Protein AF-A0A3A8WH60-F1 (afdb_monomer)

Solvent-accessible surface area (backbone atoms only — not comparable to full-atom values): 17117 Å² total; per-residue (Å²): 130,84,81,80,62,69,89,31,51,74,50,75,45,81,48,84,78,40,69,97,47,91,91,57,43,32,42,37,38,35,36,32,45,39,48,32,45,50,97,87,68,47,80,71,46,76,65,34,51,55,68,54,33,54,50,51,53,49,61,56,51,69,76,49,60,86,36,53,44,79,47,81,48,57,68,17,32,31,73,69,51,68,76,68,78,84,76,73,102,62,89,75,51,73,66,58,51,50,52,47,51,50,48,53,52,50,52,60,67,69,70,70,79,86,66,87,60,75,48,56,52,85,58,71,78,49,47,62,74,32,43,34,35,44,33,38,40,38,57,84,41,54,64,69,55,33,18,53,56,24,40,31,43,46,71,23,32,56,45,65,62,44,71,91,52,53,72,67,55,47,55,49,38,30,51,51,26,51,55,53,47,52,52,40,32,74,75,64,28,54,78,92,36,26,64,57,29,51,57,19,53,50,54,46,40,50,42,35,70,72,35,43,66,48,100,80,15,42,53,45,63,82,52,56,78,58,41,75,44,76,57,27,78,61,49,38,87,38,83,36,63,69,60,48,32,46,76,76,35,50,69,58,34,55,51,41,52,60,40,43,72,39,90,82,17,58,64,57,23,52,51,50,52,50,55,48,49,56,50,48,39,72,75,35,77,58,52,64,60,57,59,54,47,51,34,53,50,54,56,54,61,69,74,111

pLDDT: mean 73.97, std 16.51, range [32.56, 95.88]

Radius of gyration: 25.04 Å; Cα contacts (8 Å, |Δi|>4): 357; chains: 1; bounding box: 60×43×76 Å

Mean predicted aligned error: 17.14 Å

Secondary structure (DSSP, 8-state):
-----GGGEEEEEEEEEE-SSTTS-EEEEEEEE--SB-TTS-B--PPBPHHHHHHHHHHHHTTS-TTEEEEEESSSBHHHHGGGSSS-SSPPPHHHHHHHHHHHHHHHHH-----SS-TTSPP--S-HHHHHHHHHHTTTS-HHHHHHHHHIIIIIIS-SB-TTS-HHHHHHHHHHHHHHHHHHHHHTS-HHHHHHHHHHHHHHHHHHHH-EE-TTSBEE-SS---EEES-GGG-EEE--HHHHHHHH-HHHHHHHHHHHTSTTTHHHHHHHHHHHHHHHHHH-TTHHHHHHHHHHHHHHHTT-

Structure (mmCIF, N/CA/C/O backbone):
data_AF-A0A3A8WH60-F1
#
_entry.id   AF-A0A3A8WH60-F1
#
loop_
_atom_site.group_PDB
_atom_site.id
_atom_site.type_symbol
_atom_site.label_atom_id
_atom_site.label_alt_id
_atom_site.label_comp_id
_atom_site.label_asym_id
_atom_site.label_entity_id
_atom_site.label_seq_id
_atom_site.pdbx_PDB_ins_code
_atom_site.Cartn_x
_atom_site.Cartn_y
_atom_site.Cartn_z
_atom_site.occupancy
_atom_site.B_iso_or_equiv
_atom_site.auth_seq_id
_atom_site.auth_comp_id
_atom_site.auth_asym_id
_atom_site.auth_atom_id
_atom_site.pdbx_PDB_model_num
ATOM 1 N N . MET A 1 1 ? -41.206 7.365 18.610 1.00 34.53 1 MET A N 1
ATOM 2 C CA . MET A 1 1 ? -41.038 8.218 19.805 1.00 34.53 1 MET A CA 1
ATOM 3 C C . MET A 1 1 ? -39.595 8.678 19.790 1.00 34.53 1 MET A C 1
ATOM 5 O O . MET A 1 1 ? -38.736 7.813 19.849 1.00 34.53 1 MET A O 1
ATOM 9 N N . SER A 1 2 ? -39.309 9.968 19.598 1.00 41.03 2 SER A N 1
ATOM 10 C CA . SER A 1 2 ? -37.930 10.460 19.702 1.00 41.03 2 SER A CA 1
ATOM 11 C C . SER A 1 2 ? -37.538 10.427 21.177 1.00 41.03 2 SER A C 1
ATOM 13 O O . SER A 1 2 ? -38.111 11.175 21.974 1.00 41.03 2 SER A O 1
ATOM 15 N N . LEU A 1 3 ? -36.627 9.534 21.560 1.00 55.84 3 LEU A N 1
ATOM 16 C CA . LEU A 1 3 ? -36.000 9.627 22.873 1.00 55.84 3 LEU A CA 1
ATOM 17 C C . LEU A 1 3 ? -35.301 10.989 22.965 1.00 55.84 3 LEU A C 1
ATOM 19 O O . LEU A 1 3 ? -34.596 11.402 22.047 1.00 55.84 3 LEU A O 1
ATOM 23 N N . ASN A 1 4 ? -35.575 11.728 24.036 1.00 66.44 4 ASN A N 1
ATOM 24 C CA . ASN A 1 4 ? -35.003 13.049 24.243 1.00 66.44 4 ASN A CA 1
ATOM 25 C C . ASN A 1 4 ? -33.646 12.893 24.942 1.00 66.44 4 ASN A C 1
ATOM 27 O O . ASN A 1 4 ? -33.591 12.559 26.124 1.00 66.44 4 ASN A O 1
ATOM 31 N N . TYR A 1 5 ? -32.563 13.128 24.203 1.00 74.69 5 TYR A N 1
ATOM 32 C CA . TYR A 1 5 ? -31.191 12.965 24.690 1.00 74.69 5 TYR A CA 1
ATOM 33 C C . TYR A 1 5 ? -30.604 14.244 25.312 1.00 74.69 5 TYR A C 1
ATOM 35 O O . TYR A 1 5 ? -29.419 14.276 25.634 1.00 74.69 5 TYR A O 1
ATOM 43 N N . ASN A 1 6 ? -31.408 15.296 25.526 1.00 74.75 6 ASN A N 1
ATOM 44 C CA . ASN A 1 6 ? -30.938 16.593 26.038 1.00 74.75 6 ASN A CA 1
ATOM 45 C C . ASN A 1 6 ? -30.264 16.510 27.412 1.00 74.75 6 ASN A C 1
ATOM 47 O O . ASN A 1 6 ? -29.441 17.359 27.732 1.00 74.75 6 ASN A O 1
ATOM 51 N N . GLN A 1 7 ? -30.586 15.498 28.218 1.00 75.75 7 GLN A N 1
ATOM 52 C CA . GLN A 1 7 ? -29.940 15.285 29.517 1.00 75.75 7 GLN A CA 1
ATOM 53 C C . GLN A 1 7 ? -28.445 14.938 29.407 1.00 75.75 7 GLN A C 1
ATOM 55 O O . GLN A 1 7 ? -27.713 15.104 30.374 1.00 75.75 7 GLN A O 1
ATOM 60 N N . PHE A 1 8 ? -27.999 14.481 28.235 1.00 79.75 8 PHE A N 1
ATOM 61 C CA . PHE A 1 8 ? -26.607 14.132 27.953 1.00 79.75 8 PHE A CA 1
ATOM 62 C C . PHE A 1 8 ? -25.867 15.245 27.200 1.00 79.75 8 PHE A C 1
ATOM 64 O O . PHE A 1 8 ? -24.673 15.126 26.954 1.00 79.75 8 PHE A O 1
ATOM 71 N N . TYR A 1 9 ? -26.548 16.325 26.811 1.00 76.44 9 TYR A N 1
ATOM 72 C CA . TYR A 1 9 ? -25.954 17.422 26.050 1.00 76.44 9 TYR A CA 1
ATOM 73 C C . TYR A 1 9 ? -25.058 18.292 26.943 1.00 76.44 9 TYR A C 1
ATOM 75 O O . TYR A 1 9 ? -25.507 18.839 27.949 1.00 76.44 9 TYR A O 1
ATOM 83 N N . GLN A 1 10 ? -23.798 18.457 26.542 1.00 75.06 10 GLN A N 1
ATOM 84 C CA . GLN A 1 10 ? -22.772 19.195 27.289 1.00 75.06 10 GLN A CA 1
ATOM 85 C C . GLN A 1 10 ? -22.486 20.591 26.724 1.00 75.06 10 GLN A C 1
ATOM 87 O O . GLN A 1 10 ? -21.773 21.380 27.343 1.00 75.06 10 GLN A O 1
ATOM 92 N N . GLY A 1 11 ? -23.043 20.930 25.560 1.00 70.94 11 GLY A N 1
ATOM 93 C CA . GLY A 1 11 ? -22.907 22.261 24.973 1.00 70.94 11 GLY A CA 1
ATOM 94 C C . GLY A 1 11 ? -22.586 22.255 23.484 1.00 70.94 11 GLY A C 1
ATOM 95 O O . GLY A 1 11 ? -22.304 21.221 22.880 1.00 70.94 11 GLY A O 1
ATOM 96 N N . THR A 1 12 ? -22.619 23.456 22.906 1.00 75.88 12 THR A N 1
ATOM 97 C CA . THR A 1 12 ? -22.251 23.730 21.514 1.00 75.88 12 THR A CA 1
ATOM 98 C C . THR A 1 12 ? -21.119 24.748 21.494 1.00 75.88 12 THR A C 1
ATOM 100 O O . THR A 1 12 ? -21.152 25.732 22.232 1.00 75.88 12 THR A O 1
ATOM 103 N N . GLN A 1 13 ? -20.134 24.531 20.633 1.00 69.94 13 GLN A N 1
ATOM 104 C CA . GLN A 1 13 ? -18.976 25.389 20.448 1.00 69.94 13 GLN A CA 1
ATOM 105 C C . GLN A 1 13 ? -18.803 25.716 18.962 1.00 69.94 13 GLN A C 1
ATOM 107 O O . GLN A 1 13 ? -18.894 24.833 18.112 1.00 69.94 13 GLN A O 1
ATOM 112 N N . GLN A 1 14 ? -18.511 26.979 18.643 1.00 65.38 14 GLN A N 1
ATOM 113 C CA . GLN A 1 14 ? -18.053 27.336 17.301 1.00 65.38 14 GLN A CA 1
ATOM 114 C C . GLN A 1 14 ? -16.593 26.929 17.128 1.00 65.38 14 GLN A C 1
ATOM 116 O O . GLN A 1 14 ? -15.747 27.231 17.974 1.00 65.38 14 GLN A O 1
ATOM 121 N N . ILE A 1 15 ? -16.305 26.242 16.030 1.00 63.03 15 ILE A N 1
ATOM 122 C CA . ILE A 1 15 ? -14.958 25.784 15.692 1.00 63.03 15 ILE A CA 1
ATOM 123 C C . ILE A 1 15 ? -14.386 26.643 14.568 1.00 63.03 15 ILE A C 1
ATOM 125 O O . ILE A 1 15 ? -15.122 27.145 13.719 1.00 63.03 15 ILE A O 1
ATOM 129 N N . GLN A 1 16 ? -13.063 26.839 14.568 1.00 52.22 16 GLN A N 1
ATOM 130 C CA . GLN A 1 16 ? -12.410 27.518 13.451 1.00 52.22 16 GLN A CA 1
ATOM 131 C C . GLN A 1 16 ? -12.627 26.685 12.186 1.00 52.22 16 GLN A C 1
ATOM 133 O O . GLN A 1 16 ? -12.249 25.518 12.142 1.00 52.22 16 GLN A O 1
ATOM 138 N N . ASN A 1 17 ? -13.301 27.317 11.222 1.00 51.66 17 ASN A N 1
ATOM 139 C CA . ASN A 1 17 ? -13.733 26.809 9.922 1.00 51.66 17 ASN A CA 1
ATOM 140 C C . ASN A 1 17 ? -12.978 25.568 9.439 1.00 51.66 17 ASN A C 1
ATOM 142 O O . ASN A 1 17 ? -11.774 25.617 9.184 1.00 51.66 17 ASN A O 1
ATOM 146 N N . TYR A 1 18 ? -13.727 24.492 9.226 1.00 36.19 18 TYR A N 1
ATOM 147 C CA . TYR A 1 18 ? -13.197 23.221 8.767 1.00 36.19 18 TYR A CA 1
ATOM 148 C C . TYR A 1 18 ? -13.802 22.846 7.400 1.00 36.19 18 TYR A C 1
ATOM 150 O O . TYR A 1 18 ? -15.024 22.750 7.259 1.00 36.19 18 TYR A O 1
ATOM 158 N N . GLY A 1 19 ? -12.937 22.662 6.390 1.00 36.94 19 GLY A N 1
ATOM 159 C CA . GLY A 1 19 ? -13.284 22.293 5.005 1.00 36.94 19 GLY A CA 1
ATOM 160 C C . GLY A 1 19 ? -12.743 23.268 3.942 1.00 36.94 19 GLY A C 1
ATOM 161 O O . GLY A 1 19 ? -12.850 24.482 4.097 1.00 36.94 19 GLY A O 1
ATOM 162 N N . SER A 1 20 ? -12.169 22.747 2.847 1.00 41.47 20 SER A N 1
ATOM 163 C CA . SER A 1 20 ? -11.618 23.542 1.726 1.00 41.47 20 SER A CA 1
ATOM 164 C C . SER A 1 20 ? -12.670 24.010 0.710 1.00 41.47 20 SER A C 1
ATOM 166 O O . SER A 1 20 ? -12.384 24.874 -0.117 1.00 41.47 20 SER A O 1
ATOM 168 N N . ASP A 1 21 ? -13.886 23.465 0.780 1.00 42.84 21 ASP A N 1
ATOM 169 C CA . ASP A 1 21 ? -14.980 23.732 -0.152 1.00 42.84 21 ASP A CA 1
ATOM 170 C C . ASP A 1 21 ? -16.119 24.486 0.554 1.00 42.84 21 ASP A C 1
ATOM 172 O O . ASP A 1 21 ? -16.545 24.111 1.651 1.00 42.84 21 ASP A O 1
ATOM 176 N N . MET A 1 22 ? -16.637 25.560 -0.054 1.00 46.69 22 MET A N 1
ATOM 177 C CA . MET A 1 22 ? -17.629 26.425 0.604 1.00 46.69 22 MET A CA 1
ATOM 178 C C . MET A 1 22 ? -18.965 25.730 0.890 1.00 46.69 22 MET A C 1
ATOM 180 O O . MET A 1 22 ? -19.705 26.208 1.749 1.00 46.69 22 MET A O 1
ATOM 184 N N . ALA A 1 23 ? -19.257 24.623 0.204 1.00 47.12 23 ALA A N 1
ATOM 185 C CA . ALA A 1 23 ? -20.510 23.880 0.310 1.00 47.12 23 ALA A CA 1
ATOM 186 C C . ALA A 1 23 ? -20.551 22.839 1.451 1.00 47.12 23 ALA A C 1
ATOM 188 O O . ALA A 1 23 ? -21.613 22.285 1.716 1.00 47.12 23 ALA A O 1
ATOM 189 N N . LEU A 1 24 ? -19.424 22.552 2.118 1.00 47.00 24 LEU A N 1
ATOM 190 C CA . LEU A 1 24 ? -19.289 21.479 3.129 1.00 47.00 24 LEU A CA 1
ATOM 191 C C . LEU A 1 24 ? -18.657 21.978 4.435 1.00 47.00 24 LEU A C 1
ATOM 193 O O . LEU A 1 24 ? -18.004 21.225 5.157 1.00 47.00 24 LEU A O 1
ATOM 197 N N . LYS A 1 25 ? -18.811 23.275 4.706 1.00 60.69 25 LYS A N 1
ATOM 198 C CA . LYS A 1 25 ? -18.234 23.942 5.871 1.00 60.69 25 LYS A CA 1
ATOM 199 C C . LYS A 1 25 ? -18.830 23.371 7.155 1.00 60.69 25 LYS A C 1
ATOM 201 O O . LYS A 1 25 ? -20.040 23.453 7.362 1.00 60.69 25 LYS A O 1
ATOM 206 N N . LYS A 1 26 ? -17.972 22.826 8.019 1.00 56.47 26 LYS A N 1
ATOM 207 C CA . LYS A 1 26 ? -18.314 22.529 9.412 1.00 56.47 26 LYS A CA 1
ATOM 208 C C . LYS A 1 26 ? -17.839 23.693 10.276 1.00 56.47 26 LYS A C 1
ATOM 210 O O . LYS A 1 26 ? -16.651 24.015 10.276 1.00 56.47 26 LYS A O 1
ATOM 215 N N . ASP A 1 27 ? -18.760 24.328 10.982 1.00 69.19 27 ASP A N 1
ATOM 216 C CA . ASP A 1 27 ? -18.491 25.511 11.813 1.00 69.19 27 ASP A CA 1
ATOM 217 C C . ASP A 1 27 ? -18.959 25.340 13.265 1.00 69.19 27 ASP A C 1
ATOM 219 O O . ASP A 1 27 ? -18.657 26.167 14.129 1.00 69.19 27 ASP A O 1
ATOM 223 N N . THR A 1 28 ? -19.649 24.235 13.551 1.00 66.75 28 THR A N 1
ATOM 224 C CA . THR A 1 28 ? -20.341 24.009 14.817 1.00 66.75 28 THR A CA 1
ATOM 225 C C . THR A 1 28 ? -20.019 22.617 15.364 1.00 66.75 28 THR A C 1
ATOM 227 O O . THR A 1 28 ? -20.206 21.616 14.676 1.00 66.75 28 THR A O 1
ATOM 230 N N . LEU A 1 29 ? -19.552 22.548 16.610 1.00 64.88 29 LEU A N 1
ATOM 231 C CA . LEU A 1 29 ? -19.303 21.320 17.366 1.00 64.88 29 LEU A CA 1
ATOM 232 C C . LEU A 1 29 ? -20.322 21.203 18.499 1.00 64.88 29 LEU A C 1
ATOM 234 O O . LEU A 1 29 ? -20.449 22.113 19.312 1.00 64.88 29 LEU A O 1
ATOM 238 N N . VAL A 1 30 ? -21.011 20.075 18.578 1.00 66.56 30 VAL A N 1
ATOM 239 C CA . VAL A 1 30 ? -21.997 19.750 19.607 1.00 66.56 30 VAL A CA 1
ATOM 240 C C . VAL A 1 30 ? -21.486 18.571 20.425 1.00 66.56 30 VAL A C 1
ATOM 242 O O . VAL A 1 30 ? -21.037 17.587 19.849 1.00 66.56 30 VAL A O 1
ATOM 245 N N . LYS A 1 31 ? -21.565 18.646 21.755 1.00 75.56 31 LYS A N 1
ATOM 246 C CA . LYS A 1 31 ? -21.021 17.620 22.652 1.00 75.56 31 LYS A CA 1
ATOM 247 C C . LYS A 1 31 ? -22.113 16.911 23.437 1.00 75.56 31 LYS A C 1
ATOM 249 O O . LYS A 1 31 ? -22.986 17.568 24.006 1.00 75.56 31 LYS A O 1
ATOM 254 N N . TYR A 1 32 ? -22.009 15.591 23.519 1.00 74.38 32 TYR A N 1
ATOM 255 C CA . TYR A 1 32 ? -22.841 14.736 24.352 1.00 74.38 32 TYR A CA 1
ATOM 256 C C . TYR A 1 32 ? -21.980 13.808 25.214 1.00 74.38 32 TYR A C 1
ATOM 258 O O . TYR A 1 32 ? -21.062 13.169 24.709 1.00 74.38 32 TYR A O 1
ATOM 266 N N . GLU A 1 33 ? -22.308 13.694 26.497 1.00 78.88 33 GLU A N 1
ATOM 267 C CA . GLU A 1 33 ? -21.622 12.831 27.459 1.00 78.88 33 GLU A CA 1
ATOM 268 C C . GLU A 1 33 ? -22.613 11.860 28.108 1.00 78.88 33 GLU A C 1
ATOM 270 O O . GLU A 1 33 ? -23.596 12.267 28.730 1.00 78.88 33 GLU A O 1
ATOM 275 N N . PHE A 1 34 ? -22.331 10.568 27.963 1.00 78.56 34 PHE A N 1
ATOM 276 C CA . PHE A 1 34 ? -23.127 9.452 28.461 1.00 78.56 34 PHE A CA 1
ATOM 277 C C . PHE A 1 34 ? -22.359 8.732 29.568 1.00 78.56 34 PHE A C 1
ATOM 279 O O . PHE A 1 34 ? -21.675 7.740 29.312 1.00 78.56 34 PHE A O 1
ATOM 286 N N . SER A 1 35 ? -22.460 9.240 30.792 1.00 80.25 35 SER A N 1
ATOM 287 C CA . SER A 1 35 ? -21.766 8.676 31.955 1.00 80.25 35 SER A CA 1
ATOM 288 C C . SER A 1 35 ? -22.699 7.790 32.782 1.00 80.25 35 SER A C 1
ATOM 290 O O . SER A 1 35 ? -23.827 8.180 33.087 1.00 80.25 35 SER A O 1
ATOM 292 N N . THR A 1 36 ? -22.243 6.590 33.156 1.00 78.88 36 THR A N 1
ATOM 293 C CA . THR A 1 36 ? -23.018 5.653 33.992 1.00 78.88 36 THR A CA 1
ATOM 294 C C . THR A 1 36 ? -23.169 6.148 35.428 1.00 78.88 36 THR A C 1
ATOM 296 O O . THR A 1 36 ? -24.121 5.766 36.118 1.00 78.88 36 THR A O 1
ATOM 299 N N . THR A 1 37 ? -22.279 7.047 35.857 1.00 79.31 37 THR A N 1
ATOM 300 C CA . THR A 1 37 ? -22.285 7.684 37.175 1.00 79.31 37 THR A CA 1
ATOM 301 C C . THR A 1 37 ? -22.237 9.207 37.088 1.00 79.31 37 THR A C 1
ATOM 303 O O . THR A 1 37 ? -21.651 9.764 36.160 1.00 79.31 37 THR A O 1
ATOM 306 N N . ASP A 1 38 ? -22.820 9.887 38.076 1.00 75.56 38 ASP A N 1
ATOM 307 C CA . ASP A 1 38 ? -22.687 11.334 38.246 1.00 75.56 38 ASP A CA 1
ATOM 308 C C . ASP A 1 38 ? -21.348 11.701 38.917 1.00 75.56 38 ASP A C 1
ATOM 310 O O . ASP A 1 38 ? -20.519 10.842 39.230 1.00 75.56 38 ASP A O 1
ATOM 314 N N . LYS A 1 39 ? -21.128 13.003 39.142 1.00 74.38 39 LYS A N 1
ATOM 315 C CA . LYS A 1 39 ? -19.916 13.528 39.796 1.00 74.38 39 LYS A CA 1
ATOM 316 C C . LYS A 1 39 ? -19.768 13.083 41.255 1.00 74.38 39 LYS A C 1
ATOM 318 O O . LYS A 1 39 ? -18.655 13.112 41.771 1.00 74.38 39 LYS A O 1
ATOM 323 N N . ASP A 1 40 ? -20.863 12.667 41.887 1.00 79.25 40 ASP A N 1
ATOM 324 C CA . ASP A 1 40 ? -20.910 12.188 43.268 1.00 79.25 40 ASP A CA 1
ATOM 325 C C . ASP A 1 40 ? -20.807 10.647 43.342 1.00 79.25 40 ASP A C 1
ATOM 327 O O . ASP A 1 40 ? -20.818 10.068 44.429 1.00 79.25 40 ASP A O 1
ATOM 331 N N . GLY A 1 41 ? -20.665 9.972 42.192 1.00 73.81 41 GLY A N 1
ATOM 332 C CA . GLY A 1 41 ? -20.529 8.521 42.075 1.00 73.81 41 GLY A CA 1
ATOM 333 C C . GLY A 1 41 ? -21.852 7.752 42.133 1.00 73.81 41 GLY A C 1
ATOM 334 O O . GLY A 1 41 ? -21.836 6.521 42.203 1.00 73.81 41 GLY A O 1
ATOM 335 N N . ASN A 1 42 ? -23.001 8.431 42.093 1.00 80.56 42 ASN A N 1
ATOM 336 C CA . ASN A 1 42 ? -24.299 7.766 42.049 1.00 80.56 42 ASN A CA 1
ATOM 337 C C . ASN A 1 42 ? -24.587 7.262 40.639 1.00 80.56 42 ASN A C 1
ATOM 339 O O . ASN A 1 42 ? -24.254 7.907 39.648 1.00 80.56 42 ASN A O 1
ATOM 343 N N . LYS A 1 43 ? -25.257 6.115 40.544 1.00 83.19 43 LYS A N 1
ATOM 344 C CA . LYS A 1 43 ? -25.640 5.520 39.263 1.00 83.19 43 LYS A CA 1
ATOM 345 C C . LYS A 1 43 ? -26.733 6.350 38.578 1.00 83.19 43 LYS A C 1
ATOM 347 O O . LYS A 1 43 ? -27.807 6.531 39.147 1.00 83.19 43 LYS A O 1
ATOM 352 N N . VAL A 1 44 ? -26.475 6.783 37.344 1.00 80.62 44 VAL A N 1
ATOM 353 C CA . VAL A 1 44 ? -27.376 7.630 36.537 1.00 80.62 44 VAL A CA 1
ATOM 354 C C . VAL A 1 44 ? -28.022 6.844 35.401 1.00 80.62 44 VAL A C 1
ATOM 356 O O . VAL A 1 44 ? -29.189 7.059 35.081 1.00 80.62 44 VAL A O 1
ATOM 359 N N . MET A 1 45 ? -27.290 5.903 34.804 1.00 80.62 45 MET A N 1
ATOM 360 C CA . MET A 1 45 ? -27.804 5.046 33.737 1.00 80.62 45 MET A CA 1
ATOM 361 C C . MET A 1 45 ? -27.089 3.697 33.707 1.00 80.62 45 MET A C 1
ATOM 363 O O . MET A 1 45 ? -25.967 3.552 34.194 1.00 80.62 45 MET A O 1
ATOM 367 N N . ASP A 1 46 ? -27.748 2.702 33.122 1.00 80.06 46 ASP A N 1
ATOM 368 C CA . ASP A 1 46 ? -27.095 1.456 32.741 1.00 80.06 46 ASP A CA 1
ATOM 369 C C . ASP A 1 46 ? -26.249 1.653 31.482 1.00 80.06 46 ASP A C 1
ATOM 371 O O . ASP A 1 46 ? -26.557 2.477 30.618 1.00 80.06 46 ASP A O 1
ATOM 375 N N . LYS A 1 47 ? -25.176 0.868 31.377 1.00 77.50 47 LYS A N 1
ATOM 376 C CA . LYS A 1 47 ? -24.346 0.819 30.177 1.00 77.50 47 LYS A CA 1
ATOM 377 C C . LYS A 1 47 ? -25.176 0.255 29.020 1.00 77.50 47 LYS A C 1
ATOM 379 O O . LYS A 1 47 ? -25.702 -0.851 29.123 1.00 77.50 47 LYS A O 1
ATOM 384 N N . MET A 1 48 ? -25.270 1.011 27.933 1.00 74.19 48 MET A N 1
ATOM 385 C CA . MET A 1 48 ? -25.993 0.624 26.723 1.00 74.19 48 MET A CA 1
ATOM 386 C C . MET A 1 48 ? -25.289 -0.535 26.028 1.00 74.19 48 MET A C 1
ATOM 388 O O . MET A 1 48 ? -24.064 -0.609 26.048 1.00 74.19 48 MET A O 1
ATOM 392 N N . SER A 1 49 ? -26.036 -1.403 25.353 1.00 68.38 49 SER A N 1
ATOM 393 C CA . SER A 1 49 ? -25.475 -2.371 24.405 1.00 68.38 49 SER A CA 1
ATOM 394 C C . SER A 1 49 ? -24.835 -1.677 23.193 1.00 68.38 49 SER A C 1
ATOM 396 O O . SER A 1 49 ? -24.970 -0.466 22.981 1.00 68.38 49 SER A O 1
ATOM 398 N N . LYS A 1 50 ? -24.106 -2.441 22.372 1.00 58.94 50 LYS A N 1
ATOM 399 C CA . LYS A 1 50 ? -23.452 -1.924 21.162 1.00 58.94 50 LYS A CA 1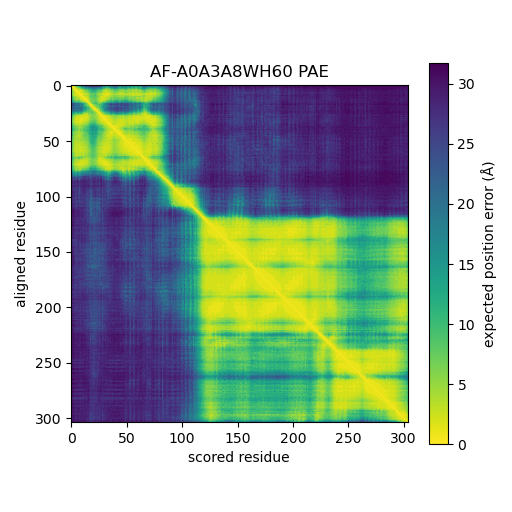
ATOM 400 C C . LYS A 1 50 ? -24.481 -1.423 20.145 1.00 58.94 50 LYS A C 1
ATOM 402 O O . LYS A 1 50 ? -24.289 -0.372 19.539 1.00 58.94 50 LYS A O 1
ATOM 407 N N . GLU A 1 51 ? -25.579 -2.151 19.996 1.00 60.19 51 GLU A N 1
ATOM 408 C CA . GLU A 1 51 ? -26.685 -1.829 19.100 1.00 60.19 51 GLU A CA 1
ATOM 409 C C . GLU A 1 51 ? -27.411 -0.559 19.561 1.00 60.19 51 GLU A C 1
ATOM 411 O O . GLU A 1 51 ? -27.624 0.349 18.758 1.00 60.19 51 GLU A O 1
ATOM 416 N N . GLU A 1 52 ? -27.696 -0.446 20.863 1.00 63.59 52 GLU A N 1
ATOM 417 C CA . GLU A 1 52 ? -28.294 0.756 21.460 1.00 63.59 52 GLU A CA 1
ATOM 418 C C . GLU A 1 52 ? -27.371 1.972 21.319 1.00 63.59 52 GLU A C 1
ATOM 420 O O . GLU A 1 52 ? -27.823 3.052 20.954 1.00 63.59 52 GLU A O 1
ATOM 425 N N . THR A 1 53 ? -26.063 1.790 21.516 1.00 61.91 53 THR A N 1
ATOM 426 C CA . THR A 1 53 ? -25.055 2.848 21.345 1.00 61.91 53 THR A CA 1
ATOM 427 C C . THR A 1 53 ? -25.058 3.408 19.917 1.00 61.91 53 THR A C 1
ATOM 429 O O . THR A 1 53 ? -25.095 4.622 19.723 1.00 61.91 53 THR A O 1
ATOM 432 N N . ILE A 1 54 ? -25.050 2.531 18.905 1.00 60.34 54 ILE A N 1
ATOM 433 C CA . ILE A 1 54 ? -25.070 2.932 17.488 1.00 60.34 54 ILE A CA 1
ATOM 434 C C . ILE A 1 54 ? -26.379 3.649 17.150 1.00 60.34 54 ILE A C 1
ATOM 436 O O . ILE A 1 54 ? -26.376 4.646 16.425 1.00 60.34 54 ILE A O 1
ATOM 440 N N . GLN A 1 55 ? -27.499 3.159 17.680 1.00 67.38 55 GLN A N 1
ATOM 441 C CA . GLN A 1 55 ? -28.801 3.772 17.460 1.00 67.38 55 GLN A CA 1
ATOM 442 C C . GLN A 1 55 ? -28.867 5.187 18.051 1.00 67.38 55 GLN A C 1
ATOM 444 O O . GLN A 1 55 ? -29.258 6.116 17.349 1.00 67.38 55 GLN A O 1
ATOM 449 N N . VAL A 1 56 ? -28.395 5.379 19.285 1.00 68.50 56 VAL A N 1
ATOM 450 C CA . VAL A 1 56 ? -28.341 6.691 19.951 1.00 68.50 56 VAL A CA 1
ATOM 451 C C . VAL A 1 56 ? -27.450 7.677 19.189 1.00 68.50 56 VAL A C 1
ATOM 453 O O . VAL A 1 56 ? -27.851 8.819 18.963 1.00 68.50 56 VAL A O 1
ATOM 456 N N . MET A 1 57 ? -26.273 7.244 18.725 1.00 61.03 57 MET A N 1
ATOM 457 C CA . MET A 1 57 ? -25.376 8.099 17.936 1.00 61.03 57 MET A CA 1
ATOM 458 C C . MET A 1 57 ? -26.017 8.552 16.620 1.00 61.03 57 MET A C 1
ATOM 460 O O . MET A 1 57 ? -25.909 9.724 16.250 1.00 61.03 57 MET A O 1
ATOM 464 N N . ASN A 1 58 ? -26.712 7.647 15.926 1.00 65.38 58 ASN A N 1
ATOM 465 C CA . ASN A 1 58 ? -27.409 7.958 14.679 1.00 65.38 58 ASN A CA 1
ATOM 466 C C . ASN A 1 58 ? -28.591 8.906 14.913 1.00 65.38 58 ASN A C 1
ATOM 468 O O . ASN A 1 58 ? -28.732 9.886 14.184 1.00 65.38 58 ASN A O 1
ATOM 472 N N . ASP A 1 59 ? -29.402 8.650 15.943 1.00 71.44 59 ASP A N 1
ATOM 473 C CA . ASP A 1 59 ? -30.570 9.467 16.282 1.00 71.44 59 ASP A CA 1
ATOM 474 C C . ASP A 1 59 ? -30.181 10.898 16.669 1.00 71.44 59 ASP A C 1
ATOM 476 O O . ASP A 1 59 ? -30.894 11.844 16.335 1.00 71.44 59 ASP A O 1
ATOM 480 N N . ILE A 1 60 ? -29.064 11.076 17.380 1.00 68.56 60 ILE A N 1
ATOM 481 C CA . ILE A 1 60 ? -28.560 12.400 17.761 1.00 68.56 60 ILE A CA 1
ATOM 482 C C . ILE A 1 60 ? -27.945 13.095 16.553 1.00 68.56 60 ILE A C 1
ATOM 484 O O . ILE A 1 60 ? -28.262 14.250 16.289 1.00 68.56 60 ILE A O 1
ATOM 488 N N . THR A 1 61 ? -27.115 12.399 15.775 1.00 64.25 61 THR A N 1
ATOM 489 C CA . THR A 1 61 ? -26.476 12.989 14.590 1.00 64.25 61 THR A CA 1
ATOM 490 C C . THR A 1 61 ? -27.515 13.435 13.556 1.00 64.25 61 THR A C 1
ATOM 492 O O . THR A 1 61 ? -27.377 14.511 12.984 1.00 64.25 61 THR A O 1
ATOM 495 N N . ALA A 1 62 ? -28.599 12.671 13.372 1.00 71.94 62 ALA A N 1
ATOM 496 C CA . ALA A 1 62 ? -29.687 12.999 12.447 1.00 71.94 62 ALA A CA 1
ATOM 497 C C . ALA A 1 62 ? -30.490 14.258 12.830 1.00 71.94 62 ALA A C 1
ATOM 499 O O . ALA A 1 62 ? -31.218 14.792 11.993 1.00 71.94 62 ALA A O 1
ATOM 500 N N . GLN A 1 63 ? -30.378 14.741 14.074 1.00 71.31 63 GLN A N 1
ATOM 501 C CA . GLN A 1 63 ? -31.014 15.990 14.516 1.00 71.31 63 GLN A CA 1
ATOM 502 C C . GLN A 1 63 ? -30.263 17.236 14.038 1.00 71.31 63 GLN A C 1
ATOM 504 O O . GLN A 1 63 ? -30.809 18.339 14.097 1.00 71.31 63 GLN A O 1
ATOM 509 N N . TYR A 1 64 ? -29.029 17.072 13.560 1.00 68.56 64 TYR A N 1
ATOM 510 C CA . TYR A 1 64 ? -28.169 18.169 13.151 1.00 68.56 64 TYR A CA 1
ATOM 511 C C . TYR A 1 64 ? -27.896 18.146 11.647 1.00 68.56 64 TYR A C 1
ATOM 513 O O . TYR A 1 64 ? -27.887 17.101 11.001 1.00 68.56 64 TYR A O 1
ATOM 521 N N . GLY A 1 65 ? -27.694 19.336 11.078 1.00 63.12 65 GLY A N 1
ATOM 522 C CA . GLY A 1 65 ? -27.388 19.499 9.661 1.00 63.12 65 GLY A CA 1
ATOM 523 C C . GLY A 1 65 ? -25.945 19.134 9.311 1.00 63.12 65 GLY A C 1
ATOM 524 O O . GLY A 1 65 ? -25.063 19.037 10.168 1.00 63.12 65 GLY A O 1
ATOM 525 N N . ASP A 1 66 ? -25.682 19.026 8.009 1.00 62.94 66 ASP A N 1
ATOM 526 C CA . ASP A 1 66 ? -24.371 18.696 7.444 1.00 62.94 66 ASP A CA 1
ATOM 527 C C . ASP A 1 66 ? -23.254 19.704 7.777 1.00 62.94 66 ASP A C 1
ATOM 529 O O . ASP A 1 66 ? -22.108 19.448 7.430 1.00 62.94 66 ASP A O 1
ATOM 533 N N . ASN A 1 67 ? -23.521 20.798 8.490 1.00 64.00 67 ASN A N 1
ATOM 534 C CA . ASN A 1 67 ? -22.534 21.764 8.987 1.00 64.00 67 ASN A CA 1
ATOM 535 C C . ASN A 1 67 ? -22.094 21.519 10.453 1.00 64.00 67 ASN A C 1
ATOM 537 O O . ASN A 1 67 ? -21.197 22.200 10.949 1.00 64.00 67 ASN A O 1
ATOM 541 N N . VAL A 1 68 ? -22.684 20.538 11.145 1.00 58.19 68 VAL A N 1
ATOM 542 C CA . VAL A 1 68 ? -22.425 20.259 12.567 1.00 58.19 68 VAL A CA 1
ATOM 543 C C . VAL A 1 68 ? -21.591 18.987 12.741 1.00 58.19 68 VAL A C 1
ATOM 545 O O . VAL A 1 68 ? -21.753 18.013 12.000 1.00 58.19 68 VAL A O 1
ATOM 548 N N . ILE A 1 69 ? -20.673 19.000 13.704 1.00 62.06 69 ILE A N 1
ATOM 549 C CA . ILE A 1 69 ? -19.955 17.826 14.212 1.00 62.06 69 ILE A CA 1
ATOM 550 C C . ILE A 1 69 ? -20.561 17.477 15.570 1.00 62.06 69 ILE A C 1
ATOM 552 O O . ILE A 1 69 ? -20.708 18.365 16.404 1.00 62.06 69 ILE A O 1
ATOM 556 N N . VAL A 1 70 ? -20.900 16.208 15.796 1.00 57.31 70 VAL A N 1
ATOM 557 C CA . VAL A 1 70 ? -21.384 15.729 17.097 1.00 57.31 70 VAL A CA 1
ATOM 558 C C . VAL A 1 70 ? -20.317 14.841 17.730 1.00 57.31 70 VAL A C 1
ATOM 560 O O . VAL A 1 70 ? -19.904 13.844 17.142 1.00 57.31 70 VAL A O 1
ATOM 563 N N . GLU A 1 71 ? -19.857 15.224 18.912 1.00 64.81 71 GLU A N 1
ATOM 564 C CA . GLU A 1 71 ? -18.876 14.507 19.721 1.00 64.81 71 GLU A CA 1
ATOM 565 C C . GLU A 1 71 ? -19.595 13.746 20.839 1.00 64.81 71 GLU A C 1
ATOM 567 O O . GLU A 1 71 ? -20.437 14.312 21.539 1.00 64.81 71 GLU A O 1
ATOM 572 N N . PHE A 1 72 ? -19.247 12.469 21.004 1.00 66.75 72 PHE A N 1
ATOM 573 C CA . PHE A 1 72 ? -19.797 11.587 22.031 1.00 66.75 72 PHE A CA 1
ATOM 574 C C . PHE A 1 72 ? -18.690 11.150 22.990 1.00 66.75 72 PHE A C 1
ATOM 576 O O . PHE A 1 72 ? -17.634 10.695 22.551 1.00 66.75 72 PHE A O 1
ATOM 583 N N . SER A 1 73 ? -18.944 11.240 24.291 1.00 66.69 73 SER A N 1
ATOM 584 C CA . SER A 1 73 ? -18.032 10.805 25.352 1.00 66.69 73 SER A CA 1
ATOM 585 C C . SER A 1 73 ? -18.779 10.046 26.459 1.00 66.69 73 SER A C 1
ATOM 587 O O . SER A 1 73 ? -20.009 9.976 26.455 1.00 66.69 73 SER A O 1
ATOM 589 N N . GLY A 1 74 ? -18.036 9.459 27.403 1.00 71.06 74 GLY A N 1
ATOM 590 C CA . GLY A 1 74 ? -18.583 8.741 28.562 1.00 71.06 74 GLY A CA 1
ATOM 591 C C . GLY A 1 74 ? -18.510 7.210 28.460 1.00 71.06 74 GLY A C 1
ATOM 592 O O . GLY A 1 74 ? -18.241 6.637 27.403 1.00 71.06 74 GLY A O 1
ATOM 593 N N . ASP A 1 75 ? -18.705 6.537 29.593 1.00 67.06 75 ASP A N 1
ATOM 594 C CA . ASP A 1 75 ? -18.574 5.082 29.765 1.00 67.06 75 ASP A CA 1
ATOM 595 C C . ASP A 1 75 ? -19.893 4.306 29.570 1.00 67.06 75 ASP A C 1
ATOM 597 O O . ASP A 1 75 ? -19.894 3.071 29.518 1.00 67.06 75 ASP A O 1
ATOM 601 N N . GLY A 1 76 ? -21.009 5.022 29.415 1.00 63.75 76 GLY A N 1
ATOM 602 C CA . GLY A 1 76 ? -22.344 4.480 29.165 1.00 63.75 76 GLY A CA 1
ATOM 603 C C . GLY A 1 76 ? -22.546 3.931 27.752 1.00 63.75 76 GLY A C 1
ATOM 604 O O . GLY A 1 76 ? -23.499 3.189 27.530 1.00 63.75 76 GLY A O 1
ATOM 605 N N . LEU A 1 77 ? -21.642 4.228 26.813 1.00 71.88 77 LEU A N 1
ATOM 606 C CA . LEU A 1 77 ? -21.675 3.753 25.426 1.00 71.88 77 LEU A CA 1
ATOM 607 C C . LEU A 1 77 ? -20.770 2.517 25.276 1.00 71.88 77 LEU A C 1
ATOM 609 O O . LEU A 1 77 ? -19.545 2.641 25.202 1.00 71.88 77 LEU A O 1
ATOM 613 N N . ALA A 1 78 ? -21.329 1.298 25.223 1.00 56.78 78 ALA A N 1
ATOM 614 C CA . ALA A 1 78 ? -20.511 0.073 25.202 1.00 56.78 78 ALA A CA 1
ATOM 615 C C . ALA A 1 78 ? -19.541 -0.029 24.026 1.00 56.78 78 ALA A C 1
ATOM 617 O O . ALA A 1 78 ? -18.463 -0.600 24.197 1.00 56.78 78 ALA A O 1
ATOM 618 N N . ALA A 1 79 ? -19.870 0.569 22.876 1.00 51.72 79 ALA A N 1
ATOM 619 C CA . ALA A 1 79 ? -18.982 0.587 21.714 1.00 51.72 79 ALA A CA 1
ATOM 620 C C . ALA A 1 79 ? -17.635 1.293 21.984 1.00 51.72 79 ALA A C 1
ATOM 622 O O . ALA A 1 79 ? -16.664 1.007 21.292 1.00 51.72 79 ALA A O 1
ATOM 623 N N . LEU A 1 80 ? -17.555 2.159 23.005 1.00 48.94 80 LEU A N 1
ATOM 624 C CA . LEU A 1 80 ? -16.310 2.800 23.449 1.00 48.94 80 LEU A CA 1
ATOM 625 C C . LEU A 1 80 ? -15.605 2.023 24.576 1.00 48.94 80 LEU A C 1
ATOM 627 O O . LEU A 1 80 ? -14.395 2.135 24.756 1.00 48.94 80 LEU A O 1
ATOM 631 N N . ALA A 1 81 ? -16.339 1.210 25.336 1.00 42.16 81 ALA A N 1
ATOM 632 C CA . ALA A 1 81 ? -15.832 0.551 26.538 1.00 42.16 81 ALA A CA 1
ATOM 633 C C . ALA A 1 81 ? -15.248 -0.855 26.296 1.00 42.16 81 ALA A C 1
ATOM 635 O O . ALA A 1 81 ? -14.390 -1.295 27.062 1.00 42.16 81 ALA A O 1
ATOM 636 N N . ASP A 1 82 ? -15.666 -1.561 25.242 1.00 39.84 82 ASP A N 1
ATOM 637 C CA . ASP A 1 82 ? -15.140 -2.902 24.923 1.00 39.84 82 ASP A CA 1
ATOM 638 C C . ASP A 1 82 ? -13.736 -2.869 24.281 1.00 39.84 82 ASP A C 1
ATOM 640 O O . ASP A 1 82 ? -13.060 -3.894 24.212 1.00 39.84 82 ASP A O 1
ATOM 644 N N . PHE A 1 83 ? -13.234 -1.674 23.948 1.00 33.53 83 PHE A N 1
ATOM 645 C CA . PHE A 1 83 ? -11.855 -1.419 23.507 1.00 33.53 83 PHE A CA 1
ATOM 646 C C . PHE A 1 83 ? -10.795 -1.678 24.606 1.00 33.53 83 PHE A C 1
ATOM 648 O O . PHE A 1 83 ? -9.600 -1.736 24.327 1.00 33.53 83 PHE A O 1
ATOM 655 N N . LYS A 1 84 ? -11.207 -1.837 25.877 1.00 37.78 84 LYS A N 1
ATOM 656 C CA . LYS A 1 84 ? -10.309 -1.940 27.049 1.00 37.78 84 LYS A CA 1
ATOM 657 C C . LYS A 1 84 ? -9.954 -3.362 27.505 1.00 37.78 84 LYS A C 1
ATOM 659 O O . LYS A 1 84 ? -9.137 -3.498 28.410 1.00 37.78 84 LYS A O 1
ATOM 664 N N . LYS A 1 85 ? -10.548 -4.426 26.951 1.00 36.28 85 LYS A N 1
ATOM 665 C CA . LYS A 1 85 ? -10.438 -5.783 27.540 1.00 36.28 85 LYS A CA 1
ATOM 666 C C . LYS A 1 85 ? -9.337 -6.690 26.971 1.00 36.28 85 LYS A C 1
ATOM 668 O O . LYS A 1 85 ? -9.193 -7.807 27.456 1.00 36.28 85 LYS A O 1
ATOM 673 N N . GLY A 1 86 ? -8.580 -6.245 25.967 1.00 32.56 86 GLY A N 1
ATOM 674 C CA . GLY A 1 86 ? -7.689 -7.128 25.200 1.00 32.56 86 GLY A CA 1
ATOM 675 C C . GLY A 1 86 ? -6.188 -7.064 25.500 1.00 32.56 86 GLY A C 1
ATOM 676 O O . GLY A 1 86 ? -5.469 -7.942 25.035 1.00 32.56 86 GLY A O 1
ATOM 677 N N . ILE A 1 87 ? -5.677 -6.054 26.217 1.00 35.34 87 ILE A N 1
ATOM 678 C CA . ILE A 1 87 ? -4.231 -5.773 26.216 1.00 35.34 87 ILE A CA 1
ATOM 679 C C . ILE A 1 87 ? -3.716 -5.440 27.631 1.00 35.34 87 ILE A C 1
ATOM 681 O O . ILE A 1 87 ? -3.927 -4.347 28.143 1.00 35.34 87 ILE A O 1
ATOM 685 N N . MET A 1 88 ? -2.967 -6.402 28.185 1.00 35.28 88 MET A N 1
ATOM 686 C CA . MET A 1 88 ? -2.000 -6.329 29.296 1.00 35.28 88 MET A CA 1
ATOM 687 C C . MET A 1 88 ? -2.492 -6.435 30.752 1.00 35.28 88 MET A C 1
ATOM 689 O O . MET A 1 88 ? -3.188 -5.585 31.294 1.00 35.28 88 MET A O 1
ATOM 693 N N . ASP A 1 89 ? -1.976 -7.472 31.416 1.00 37.50 89 ASP A N 1
ATOM 694 C CA . ASP A 1 89 ? -2.160 -7.855 32.824 1.00 37.50 89 ASP A CA 1
ATOM 695 C C . ASP A 1 89 ? -1.341 -6.981 33.806 1.00 37.50 89 ASP A C 1
ATOM 697 O O . ASP A 1 89 ? -0.842 -7.443 34.833 1.00 37.50 89 ASP A O 1
ATOM 701 N N . ARG A 1 90 ? -1.171 -5.688 33.499 1.00 36.44 90 ARG A N 1
ATOM 702 C CA . ARG A 1 90 ? -0.653 -4.709 34.463 1.00 36.44 90 ARG A CA 1
ATOM 703 C C . ARG A 1 90 ? -1.487 -3.428 34.400 1.00 36.44 90 ARG A C 1
ATOM 705 O O . ARG A 1 90 ? -1.732 -2.934 33.300 1.00 36.44 90 ARG A O 1
ATOM 712 N N . PRO A 1 91 ? -1.881 -2.847 35.546 1.00 45.34 91 PRO A N 1
ATOM 713 C CA . PRO A 1 91 ? -2.457 -1.511 35.553 1.00 45.34 91 PRO A CA 1
ATOM 714 C C . PRO A 1 91 ? -1.410 -0.515 35.031 1.00 45.34 91 PRO A C 1
ATOM 716 O O . PRO A 1 91 ? -0.324 -0.398 35.600 1.00 45.34 91 PRO A O 1
ATOM 719 N N . LEU A 1 92 ? -1.724 0.152 33.918 1.00 44.50 92 LEU A N 1
ATOM 720 C CA . LEU A 1 92 ? -0.955 1.289 33.402 1.00 44.50 92 LEU A CA 1
ATOM 721 C C . LEU A 1 92 ? -0.987 2.430 34.423 1.00 44.50 92 LEU A C 1
ATOM 723 O O . LEU A 1 92 ? -2.011 2.652 35.076 1.00 44.50 92 LEU A O 1
ATOM 727 N N . SER A 1 93 ? 0.129 3.142 34.575 1.00 58.34 93 SER A N 1
ATOM 728 C CA . SER A 1 93 ? 0.175 4.323 35.438 1.00 58.34 93 SER A CA 1
ATOM 729 C C . SER A 1 93 ? -0.666 5.466 34.846 1.00 58.34 93 SER A C 1
ATOM 731 O O . SER A 1 93 ? -0.968 5.490 33.652 1.00 58.34 93 SER A O 1
ATOM 733 N N . GLN A 1 94 ? -1.045 6.434 35.686 1.00 50.34 94 GLN A N 1
ATOM 734 C CA . GLN A 1 94 ? -1.768 7.645 35.269 1.00 50.34 94 GLN A CA 1
ATOM 735 C C . GLN A 1 94 ? -1.029 8.398 34.142 1.00 50.34 94 GLN A C 1
ATOM 737 O O . GLN A 1 94 ? -1.653 8.892 33.210 1.00 50.34 94 GLN A O 1
ATOM 742 N N . GLU A 1 95 ? 0.303 8.400 34.191 1.00 52.56 95 GLU A N 1
ATOM 743 C CA . GLU A 1 95 ? 1.184 9.032 33.204 1.00 52.56 95 GLU A CA 1
ATOM 744 C C . GLU A 1 95 ? 1.162 8.293 31.852 1.00 52.56 95 GLU A C 1
ATOM 746 O O . GLU A 1 95 ? 1.068 8.922 30.803 1.00 52.56 95 GLU A O 1
ATOM 751 N N . GLU A 1 96 ? 1.132 6.953 31.859 1.00 41.94 96 GLU A N 1
ATOM 752 C CA . GLU A 1 96 ? 1.025 6.140 30.636 1.00 41.94 96 GLU A CA 1
ATOM 753 C C . GLU A 1 96 ? -0.372 6.241 29.988 1.00 41.94 96 GLU A C 1
ATOM 755 O O . GLU A 1 96 ? -0.509 6.147 28.767 1.00 41.94 96 GLU A O 1
ATOM 760 N N . LEU A 1 97 ? -1.421 6.450 30.793 1.00 49.72 97 LEU A N 1
ATOM 761 C CA . LEU A 1 97 ? -2.786 6.719 30.324 1.00 49.72 97 LEU A CA 1
ATOM 762 C C . LEU A 1 97 ? -2.911 8.100 29.675 1.00 49.72 97 LEU A C 1
ATOM 764 O O . LEU A 1 97 ? -3.591 8.231 28.659 1.00 49.72 97 LEU A O 1
ATOM 768 N N . GLU A 1 98 ? -2.256 9.109 30.244 1.00 55.69 98 GLU A N 1
ATOM 769 C CA . GLU A 1 98 ? -2.233 10.473 29.714 1.00 55.69 98 GLU A CA 1
ATOM 770 C C . GLU A 1 98 ? -1.370 10.571 28.450 1.00 55.69 98 GLU A C 1
ATOM 772 O O . GLU A 1 98 ? -1.803 11.191 27.480 1.00 55.69 98 GLU A O 1
ATOM 777 N N . GLU A 1 99 ? -0.225 9.880 28.384 1.00 51.72 99 GLU A N 1
ATOM 778 C CA . GLU A 1 99 ? 0.557 9.754 27.146 1.00 51.72 99 GLU A CA 1
ATOM 779 C C . GLU A 1 99 ? -0.217 9.027 26.048 1.00 51.72 99 GLU A C 1
ATOM 781 O O . GLU A 1 99 ? -0.182 9.442 24.890 1.00 51.72 99 GLU A O 1
ATOM 786 N N . LYS A 1 100 ? -0.927 7.947 26.390 1.00 45.44 100 LYS A N 1
ATOM 787 C CA . LYS A 1 100 ? -1.734 7.205 25.421 1.00 45.44 100 LYS A CA 1
ATOM 788 C C . LYS A 1 100 ? -2.926 8.028 24.941 1.00 45.44 100 LYS A C 1
ATOM 790 O O . LYS A 1 100 ? -3.145 8.108 23.742 1.00 45.44 100 LYS A O 1
ATOM 795 N N . ALA A 1 101 ? -3.641 8.705 25.837 1.00 53.34 101 ALA A N 1
ATOM 796 C CA . ALA A 1 101 ? -4.730 9.605 25.466 1.00 53.34 101 ALA A CA 1
ATOM 797 C C . ALA A 1 101 ? -4.234 10.801 24.637 1.00 53.34 101 ALA A C 1
ATOM 799 O O . ALA A 1 101 ? -4.928 11.240 23.723 1.00 53.34 101 ALA A O 1
ATOM 800 N N . ALA A 1 102 ? -3.030 11.311 24.912 1.00 56.53 102 ALA A N 1
ATOM 801 C CA . ALA A 1 102 ? -2.403 12.363 24.118 1.00 56.53 102 ALA A CA 1
ATOM 802 C C . ALA A 1 102 ? -1.979 11.862 22.728 1.00 56.53 102 ALA A C 1
ATOM 804 O O . ALA A 1 102 ? -2.189 12.576 21.749 1.00 56.53 102 ALA A O 1
ATOM 805 N N . LYS A 1 103 ? -1.443 10.637 22.625 1.00 47.03 103 LYS A N 1
ATOM 806 C CA . LYS A 1 103 ? -1.135 9.974 21.347 1.00 47.03 103 LYS A CA 1
ATOM 807 C C . LYS A 1 103 ? -2.400 9.685 20.549 1.00 47.03 103 LYS A C 1
ATOM 809 O O . LYS A 1 103 ? -2.455 10.063 19.388 1.00 47.03 103 LYS A O 1
ATOM 814 N N . ASP A 1 104 ? -3.441 9.150 21.178 1.00 44.81 104 ASP A N 1
ATOM 815 C CA . ASP A 1 104 ? -4.744 8.895 20.556 1.00 44.81 104 ASP A CA 1
ATOM 816 C C . ASP A 1 104 ? -5.409 10.211 20.105 1.00 44.81 104 ASP A C 1
ATOM 818 O O . ASP A 1 104 ? -5.958 10.293 19.009 1.00 44.81 104 ASP A O 1
ATOM 822 N N . ALA A 1 105 ? -5.322 11.285 20.898 1.00 51.22 105 ALA A N 1
ATOM 823 C CA . ALA A 1 105 ? -5.837 12.606 20.527 1.00 51.22 105 ALA A CA 1
ATOM 824 C C . ALA A 1 105 ? -5.022 13.278 19.405 1.00 51.22 105 ALA A C 1
ATOM 826 O O . ALA A 1 105 ? -5.599 13.970 18.562 1.00 51.22 105 ALA A O 1
ATOM 827 N N . ALA A 1 106 ? -3.700 13.083 19.371 1.00 47.66 106 ALA A N 1
ATOM 828 C CA . ALA A 1 106 ? -2.840 13.524 18.270 1.00 47.66 106 ALA A CA 1
ATOM 829 C C . ALA A 1 106 ? -3.140 12.729 16.988 1.00 47.66 106 ALA A C 1
ATOM 831 O O . ALA A 1 106 ? -3.352 13.309 15.928 1.00 47.66 106 ALA A O 1
ATOM 832 N N . PHE A 1 107 ? -3.308 11.416 17.117 1.00 38.50 107 PHE A N 1
ATOM 833 C CA . PHE A 1 107 ? -3.702 10.497 16.058 1.00 38.50 107 PHE A CA 1
ATOM 834 C C . PHE A 1 107 ? -5.069 10.842 15.458 1.00 38.50 107 PHE A C 1
ATOM 836 O O . PHE A 1 107 ? -5.219 10.849 14.239 1.00 38.50 107 PHE A O 1
ATOM 843 N N . GLN A 1 108 ? -6.054 11.208 16.283 1.00 44.16 108 GLN A N 1
ATOM 844 C CA . GLN A 1 108 ? -7.364 11.685 15.822 1.00 44.16 108 GLN A CA 1
ATOM 845 C C . GLN A 1 108 ? -7.289 13.047 15.115 1.00 44.16 108 GLN A C 1
ATOM 847 O O . GLN A 1 108 ? -8.040 13.279 14.168 1.00 44.16 108 GLN A O 1
ATOM 852 N N . LYS A 1 109 ? -6.371 13.937 15.520 1.00 48.31 109 LYS A N 1
ATOM 853 C CA . LYS A 1 109 ? -6.110 15.199 14.804 1.00 48.31 109 LYS A CA 1
ATOM 854 C C . LYS A 1 109 ? -5.477 14.973 13.428 1.00 48.31 109 LYS A C 1
ATOM 856 O O . LYS A 1 109 ? -5.822 15.693 12.495 1.00 48.31 109 LYS A O 1
ATOM 861 N N . ASP A 1 110 ? -4.630 13.956 13.295 1.00 38.16 110 ASP A N 1
ATOM 862 C CA . ASP A 1 110 ? -3.946 13.603 12.044 1.00 38.16 110 ASP A CA 1
ATOM 863 C C . ASP A 1 110 ? -4.812 12.744 11.094 1.00 38.16 110 ASP A C 1
ATOM 865 O O . ASP A 1 110 ? -4.448 12.507 9.940 1.00 38.16 110 ASP A O 1
ATOM 869 N N . ILE A 1 111 ? -5.995 12.281 11.527 1.00 37.84 111 ILE A N 1
ATOM 870 C CA . ILE A 1 111 ? -6.988 11.577 10.687 1.00 37.84 111 ILE A CA 1
ATOM 871 C C . ILE A 1 111 ? -7.882 12.576 9.937 1.00 37.84 111 ILE A C 1
ATOM 873 O O . ILE A 1 111 ? -9.102 12.451 9.873 1.00 37.84 111 ILE A O 1
ATOM 877 N N . ILE A 1 112 ? -7.291 13.594 9.316 1.00 45.31 112 ILE A N 1
ATOM 878 C CA . ILE A 1 112 ? -8.032 14.486 8.424 1.00 45.31 112 ILE A CA 1
ATOM 879 C C . ILE A 1 112 ? -7.198 14.780 7.186 1.00 45.31 112 ILE A C 1
ATOM 881 O O . ILE A 1 112 ? -6.465 15.754 7.124 1.00 45.31 112 ILE A O 1
ATOM 885 N N . HIS A 1 113 ? -7.395 13.945 6.169 1.00 36.88 113 HIS A N 1
ATOM 886 C CA . HIS A 1 113 ? -7.451 14.347 4.766 1.00 36.88 113 HIS A CA 1
ATOM 887 C C . HIS A 1 113 ? -8.141 13.223 3.984 1.00 36.88 113 HIS A C 1
ATOM 889 O O . HIS A 1 113 ? -7.507 12.299 3.481 1.00 36.88 113 HIS A O 1
ATOM 895 N N . PHE A 1 114 ? -9.472 13.280 3.888 1.00 36.81 114 PHE A N 1
ATOM 896 C CA . PHE A 1 114 ? -10.190 12.506 2.877 1.00 36.81 114 PHE A CA 1
ATOM 897 C C . PHE A 1 114 ? -10.124 13.273 1.560 1.00 36.81 114 PHE A C 1
ATOM 899 O O . PHE A 1 114 ? -10.962 14.130 1.281 1.00 36.81 114 PHE A O 1
ATOM 906 N N . ASP A 1 115 ? -9.108 12.964 0.760 1.00 37.31 115 ASP A N 1
ATOM 907 C CA . ASP A 1 115 ? -9.157 13.250 -0.665 1.00 37.31 115 ASP A CA 1
ATOM 908 C C . ASP A 1 115 ? -10.323 12.448 -1.282 1.00 37.31 115 ASP A C 1
ATOM 910 O O . ASP A 1 115 ? -10.496 11.253 -1.025 1.00 37.31 115 ASP A O 1
ATOM 914 N N . ARG A 1 116 ? -11.171 13.144 -2.046 1.00 38.19 116 ARG A N 1
ATOM 915 C CA . ARG A 1 116 ? -12.319 12.593 -2.787 1.00 38.19 116 ARG A CA 1
ATOM 916 C C . ARG A 1 116 ? -11.902 11.916 -4.094 1.00 38.19 116 ARG A C 1
ATOM 918 O O . ARG A 1 116 ? -12.773 11.516 -4.869 1.00 38.19 116 ARG A O 1
ATOM 925 N N . SER A 1 117 ? -10.604 11.752 -4.345 1.00 44.88 117 SER A N 1
ATOM 926 C CA . SER A 1 117 ? -10.132 10.730 -5.275 1.00 44.88 117 SER A CA 1
ATOM 927 C C . SER A 1 117 ? -10.588 9.348 -4.787 1.00 44.88 117 SER A C 1
ATOM 929 O O . SER A 1 117 ? -11.049 9.179 -3.660 1.00 44.88 117 SER A O 1
ATOM 931 N N . VAL A 1 118 ? -10.594 8.355 -5.667 1.00 51.81 118 VAL A N 1
ATOM 932 C CA . VAL A 1 118 ? -11.208 7.041 -5.447 1.00 51.81 118 VAL A CA 1
ATOM 933 C C . VAL A 1 118 ? -10.440 6.259 -4.359 1.00 51.81 118 VAL A C 1
ATOM 935 O O . VAL A 1 118 ? -9.697 5.332 -4.654 1.00 51.81 118 VAL A O 1
ATOM 938 N N . SER A 1 119 ? -10.597 6.642 -3.089 1.00 56.34 119 SER A N 1
ATOM 939 C CA . SER A 1 119 ? -9.721 6.264 -1.969 1.00 56.34 119 SER A CA 1
ATOM 940 C C . SER A 1 119 ? -9.804 4.790 -1.580 1.00 56.34 119 SER A C 1
ATOM 942 O O . SER A 1 119 ? -8.908 4.277 -0.919 1.00 56.34 119 SER A O 1
ATOM 944 N N . TYR A 1 120 ? -10.835 4.084 -2.050 1.00 59.66 120 TYR A N 1
ATOM 945 C CA . TYR A 1 120 ? -10.956 2.630 -1.939 1.00 59.66 120 TYR A CA 1
ATOM 946 C C . TYR A 1 120 ? -10.120 1.866 -2.974 1.00 59.66 120 TYR A C 1
ATOM 948 O O . TYR A 1 120 ? -10.031 0.643 -2.876 1.00 59.66 120 TYR A O 1
ATOM 956 N N . LEU A 1 121 ? -9.549 2.538 -3.984 1.00 71.19 121 LEU A N 1
ATOM 957 C CA . LEU A 1 121 ? -8.640 1.868 -4.906 1.00 71.19 121 LEU A CA 1
ATOM 958 C C . LEU A 1 121 ? -7.376 1.447 -4.157 1.00 71.19 121 LEU A C 1
ATOM 960 O O . LEU A 1 121 ? -6.837 2.257 -3.390 1.00 71.19 121 LEU A O 1
ATOM 964 N N . PRO A 1 122 ? -6.897 0.217 -4.407 1.00 78.50 122 PRO A N 1
ATOM 965 C CA . PRO A 1 122 ? -5.688 -0.272 -3.784 1.00 78.50 122 PRO A CA 1
ATOM 966 C C . PRO A 1 122 ? -4.506 0.665 -4.009 1.00 78.50 122 PRO A C 1
ATOM 968 O O . PRO A 1 122 ? -4.204 1.031 -5.144 1.00 78.50 122 PRO A O 1
ATOM 971 N N . GLU A 1 123 ? -3.832 1.015 -2.919 1.00 83.12 123 GLU A N 1
ATOM 972 C CA . GLU A 1 123 ? -2.470 1.530 -2.971 1.00 83.12 123 GLU A CA 1
ATOM 973 C C . GLU A 1 123 ? -1.524 0.351 -2.778 1.00 83.12 123 GLU A C 1
ATOM 975 O O . GLU A 1 123 ? -1.669 -0.409 -1.816 1.00 83.12 123 GLU A O 1
ATOM 980 N N . TYR A 1 124 ? -0.578 0.187 -3.695 1.00 85.25 124 TYR A N 1
ATOM 981 C CA . TYR A 1 124 ? 0.334 -0.943 -3.668 1.00 85.25 124 TYR A CA 1
ATOM 982 C C . TYR A 1 124 ? 1.766 -0.500 -3.426 1.00 85.25 124 TYR A C 1
ATOM 984 O O . TYR A 1 124 ? 2.278 0.412 -4.070 1.00 85.25 124 TYR A O 1
ATOM 992 N N . SER A 1 125 ? 2.433 -1.216 -2.529 1.00 86.31 125 SER A N 1
ATOM 993 C CA . SER A 1 125 ? 3.817 -0.958 -2.152 1.00 86.31 125 SER A CA 1
ATOM 994 C C . SER A 1 125 ? 4.838 -1.401 -3.188 1.00 86.31 125 SER A C 1
ATOM 996 O O . SER A 1 125 ? 5.975 -0.951 -3.152 1.00 86.31 125 SER A O 1
ATOM 998 N N . GLY A 1 126 ? 4.462 -2.311 -4.085 1.00 84.69 126 GLY A N 1
ATOM 999 C CA . GLY A 1 126 ? 5.390 -3.002 -4.974 1.00 84.69 126 GLY A CA 1
ATOM 1000 C C . GLY A 1 126 ? 6.003 -4.261 -4.360 1.00 84.69 126 GLY A C 1
ATOM 1001 O O . GLY A 1 126 ? 6.682 -5.020 -5.053 1.00 84.69 126 GLY A O 1
ATOM 1002 N N . ILE A 1 127 ? 5.714 -4.543 -3.086 1.00 88.69 127 ILE A N 1
ATOM 1003 C CA . ILE A 1 127 ? 6.028 -5.814 -2.436 1.00 88.69 127 ILE A CA 1
ATOM 1004 C C . ILE A 1 127 ? 4.858 -6.766 -2.679 1.00 88.69 127 ILE A C 1
ATOM 1006 O O . ILE A 1 127 ? 3.933 -6.832 -1.873 1.00 88.69 127 ILE A O 1
ATOM 1010 N N . PHE A 1 128 ? 4.911 -7.556 -3.756 1.00 86.12 128 PHE A N 1
ATOM 1011 C CA . PHE A 1 128 ? 3.787 -8.412 -4.170 1.00 86.12 128 PHE A CA 1
ATOM 1012 C C . PHE A 1 128 ? 3.187 -9.259 -3.039 1.00 86.12 128 PHE A C 1
ATOM 1014 O O . PHE A 1 128 ? 1.970 -9.323 -2.888 1.00 86.12 128 PHE A O 1
ATOM 1021 N N . SER A 1 129 ? 4.029 -9.898 -2.224 1.00 88.62 129 SER A N 1
ATOM 1022 C CA . SER A 1 129 ? 3.551 -10.728 -1.110 1.00 88.62 129 SER A CA 1
ATOM 1023 C C . SER A 1 129 ? 2.791 -9.924 -0.048 1.00 88.62 129 SER A C 1
ATOM 1025 O O . SER A 1 129 ? 1.772 -10.401 0.449 1.00 88.62 129 SER A O 1
ATOM 1027 N N . ALA A 1 130 ? 3.244 -8.706 0.267 1.00 91.81 130 ALA A N 1
ATOM 1028 C CA . ALA A 1 130 ? 2.569 -7.821 1.211 1.00 91.81 130 ALA A CA 1
ATOM 1029 C C . ALA A 1 130 ? 1.291 -7.238 0.591 1.00 91.81 130 ALA A C 1
ATOM 1031 O O . ALA A 1 130 ? 0.228 -7.313 1.198 1.00 91.81 130 ALA A O 1
ATOM 1032 N N . ASP A 1 131 ? 1.370 -6.762 -0.651 1.00 91.44 131 ASP A N 1
ATOM 1033 C CA . ASP A 1 131 ? 0.245 -6.196 -1.398 1.00 91.44 131 ASP A CA 1
ATOM 1034 C C . ASP A 1 131 ? -0.902 -7.204 -1.550 1.00 91.44 131 ASP A C 1
ATOM 1036 O O . ASP A 1 131 ? -2.068 -6.880 -1.315 1.00 91.44 131 ASP A O 1
ATOM 1040 N N . LYS A 1 132 ? -0.575 -8.463 -1.866 1.00 90.88 132 LYS A N 1
ATOM 1041 C CA . LYS A 1 132 ? -1.550 -9.554 -1.948 1.00 90.88 132 LYS A CA 1
ATOM 1042 C C . LYS A 1 132 ? -2.156 -9.888 -0.588 1.00 90.88 132 LYS A C 1
ATOM 1044 O O . LYS A 1 132 ? -3.359 -10.124 -0.510 1.00 90.88 132 LYS A O 1
ATOM 1049 N N . ALA A 1 133 ? -1.354 -9.908 0.476 1.00 93.19 133 ALA A N 1
ATOM 1050 C CA . ALA A 1 133 ? -1.849 -10.167 1.825 1.00 93.19 133 ALA A CA 1
ATOM 1051 C C . ALA A 1 133 ? -2.794 -9.055 2.309 1.00 93.19 133 ALA A C 1
ATOM 1053 O O . ALA A 1 133 ? -3.857 -9.364 2.843 1.00 93.19 133 ALA A O 1
ATOM 1054 N N . VAL A 1 134 ? -2.459 -7.784 2.058 1.00 94.25 134 VAL A N 1
ATOM 1055 C CA . VAL A 1 134 ? -3.334 -6.640 2.353 1.00 94.25 134 VAL A CA 1
ATOM 1056 C C . VAL A 1 134 ? -4.627 -6.741 1.551 1.00 94.25 134 VAL A C 1
ATOM 1058 O O . VAL A 1 134 ? -5.706 -6.707 2.136 1.00 94.25 134 VAL A O 1
ATOM 1061 N N . ALA A 1 135 ? -4.536 -6.936 0.231 1.00 91.81 135 ALA A N 1
ATOM 1062 C CA . ALA A 1 135 ? -5.707 -7.039 -0.635 1.00 91.81 135 ALA A CA 1
ATOM 1063 C C . ALA A 1 135 ? -6.634 -8.198 -0.232 1.00 91.81 135 ALA A C 1
ATOM 1065 O O . ALA A 1 135 ? -7.849 -8.022 -0.185 1.00 91.81 135 ALA A O 1
ATOM 1066 N N . ALA A 1 136 ? -6.079 -9.368 0.092 1.00 91.50 136 ALA A N 1
ATOM 1067 C CA . ALA A 1 136 ? -6.853 -10.515 0.561 1.00 91.50 136 ALA A CA 1
ATOM 1068 C C . ALA A 1 136 ? -7.502 -10.263 1.933 1.00 91.50 136 ALA A C 1
ATOM 1070 O O . ALA A 1 136 ? -8.637 -10.682 2.162 1.00 91.50 136 ALA A O 1
ATOM 1071 N N . ALA A 1 137 ? -6.813 -9.564 2.841 1.00 93.06 137 ALA A N 1
ATOM 1072 C CA . ALA A 1 137 ? -7.326 -9.270 4.176 1.00 93.06 137 ALA A CA 1
ATOM 1073 C C . ALA A 1 137 ? -8.564 -8.360 4.140 1.00 93.06 137 ALA A C 1
ATOM 1075 O O . ALA A 1 137 ? -9.493 -8.578 4.916 1.00 93.06 137 ALA A O 1
ATOM 1076 N N . VAL A 1 138 ? -8.597 -7.395 3.215 1.00 91.12 138 VAL A N 1
ATOM 1077 C CA . VAL A 1 138 ? -9.700 -6.426 3.076 1.00 91.12 138 VAL A CA 1
ATOM 1078 C C . VAL A 1 138 ? -10.752 -6.818 2.033 1.00 91.12 138 VAL A C 1
ATOM 1080 O O . VAL A 1 138 ? -11.715 -6.081 1.817 1.00 91.12 138 VAL A O 1
ATOM 1083 N N . GLU A 1 139 ? -10.607 -7.976 1.380 1.00 87.94 139 GLU A N 1
ATOM 1084 C CA . GLU A 1 139 ? -11.459 -8.410 0.259 1.00 87.94 139 GLU A CA 1
ATOM 1085 C C . GLU A 1 139 ? -12.950 -8.462 0.625 1.00 87.94 139 GLU A C 1
ATOM 1087 O O . GLU A 1 139 ? -13.807 -8.147 -0.199 1.00 87.94 139 GLU A O 1
ATOM 1092 N N . LYS A 1 140 ? -13.257 -8.830 1.873 1.00 85.75 140 LYS A N 1
ATOM 1093 C CA . LYS A 1 140 ? -14.630 -8.920 2.395 1.00 85.75 140 LYS A CA 1
ATOM 1094 C C . LYS A 1 140 ? -15.059 -7.699 3.211 1.00 85.75 140 LYS A C 1
ATOM 1096 O O . LYS A 1 140 ? -16.202 -7.654 3.660 1.00 85.75 140 LYS A O 1
ATOM 1101 N N . SER A 1 141 ? -14.161 -6.742 3.420 1.00 83.75 141 SER A N 1
ATOM 1102 C CA . SER A 1 141 ? -14.446 -5.517 4.162 1.00 83.75 141 SER A CA 1
ATOM 1103 C C . SER A 1 141 ? -15.275 -4.550 3.312 1.00 83.75 141 SER A C 1
ATOM 1105 O O . SER A 1 141 ? -15.300 -4.613 2.081 1.00 83.75 141 SER A O 1
ATOM 1107 N N . SER A 1 142 ? -15.967 -3.627 3.966 1.00 83.94 142 SER A N 1
ATOM 1108 C CA . SER A 1 142 ? -16.681 -2.541 3.303 1.00 83.94 142 SER A CA 1
ATOM 1109 C C . SER A 1 142 ? -15.718 -1.605 2.563 1.00 83.94 142 SER A C 1
ATOM 1111 O O . SER A 1 142 ? -14.542 -1.479 2.906 1.00 83.94 142 SER A O 1
ATOM 1113 N N . LYS A 1 143 ? -16.228 -0.850 1.580 1.00 81.94 143 LYS A N 1
ATOM 1114 C CA . LYS A 1 143 ? -15.422 0.147 0.847 1.00 81.94 143 LYS A CA 1
ATOM 1115 C C . LYS A 1 143 ? -14.780 1.194 1.763 1.00 81.94 143 LYS A C 1
ATOM 1117 O O . LYS A 1 143 ? -13.712 1.700 1.441 1.00 81.94 143 LYS A O 1
ATOM 1122 N N . LYS A 1 144 ? -15.431 1.528 2.884 1.00 79.88 144 LYS A N 1
ATOM 1123 C CA . LYS A 1 144 ? -14.902 2.482 3.871 1.00 79.88 144 LYS A CA 1
ATOM 1124 C C . LYS A 1 144 ? -13.694 1.904 4.609 1.00 79.88 144 LYS A C 1
ATOM 1126 O O . LYS A 1 144 ? -12.699 2.597 4.772 1.00 79.88 144 LYS A O 1
ATOM 1131 N N . GLU A 1 145 ? -13.763 0.636 4.997 1.00 84.25 145 GLU A N 1
ATOM 1132 C CA . GLU A 1 145 ? -12.665 -0.073 5.669 1.00 84.25 145 GLU A CA 1
ATOM 1133 C C . GLU A 1 145 ? -11.498 -0.336 4.710 1.00 84.25 145 GLU A C 1
ATOM 1135 O O . GLU A 1 145 ? -10.343 -0.130 5.070 1.00 84.25 145 GLU A O 1
ATOM 1140 N N . GLN A 1 146 ? -11.791 -0.703 3.457 1.00 86.31 146 GLN A N 1
ATOM 1141 C CA . GLN A 1 146 ? -10.781 -0.804 2.400 1.00 86.31 146 GLN A CA 1
ATOM 1142 C C . GLN A 1 146 ? -10.066 0.535 2.191 1.00 86.31 146 GLN A C 1
ATOM 1144 O O . GLN A 1 146 ? -8.839 0.585 2.200 1.00 86.31 146 GLN A O 1
ATOM 1149 N N . ALA A 1 147 ? -10.828 1.626 2.059 1.00 83.25 147 ALA A N 1
ATOM 1150 C CA . ALA A 1 147 ? -10.263 2.962 1.914 1.00 83.25 147 ALA A CA 1
ATOM 1151 C C . ALA A 1 147 ? -9.398 3.352 3.117 1.00 83.25 147 ALA A C 1
ATOM 1153 O O . ALA A 1 147 ? -8.318 3.898 2.930 1.00 83.25 147 ALA A O 1
ATOM 1154 N N . TYR A 1 148 ? -9.827 3.029 4.341 1.00 83.25 148 TYR A N 1
ATOM 1155 C CA . TYR A 1 148 ? -9.023 3.265 5.539 1.00 83.25 148 TYR A CA 1
ATOM 1156 C C . TYR A 1 148 ? -7.663 2.565 5.446 1.00 83.25 148 TYR A C 1
ATOM 1158 O O . TYR A 1 148 ? -6.631 3.208 5.613 1.00 83.25 148 TYR A O 1
ATOM 1166 N N . VAL A 1 149 ? -7.649 1.273 5.107 1.00 89.94 149 VAL A N 1
ATOM 1167 C CA . VAL A 1 149 ? -6.409 0.492 4.998 1.00 89.94 149 VAL A CA 1
ATOM 1168 C C . VAL A 1 149 ? -5.492 1.022 3.895 1.00 89.94 149 VAL A C 1
ATOM 1170 O O . VAL A 1 149 ? -4.303 1.227 4.134 1.00 89.94 149 VAL A O 1
ATOM 1173 N N . TYR A 1 150 ? -6.019 1.291 2.699 1.00 90.00 150 TYR A N 1
ATOM 1174 C CA . TYR A 1 150 ? -5.205 1.826 1.604 1.00 90.00 150 TYR A CA 1
ATOM 1175 C C . TYR A 1 150 ? -4.729 3.259 1.868 1.00 90.00 150 TYR A C 1
ATOM 1177 O O . TYR A 1 150 ? -3.647 3.640 1.418 1.00 90.00 150 TYR A O 1
ATOM 1185 N N . ASN A 1 151 ? -5.469 4.034 2.663 1.00 86.25 151 ASN A N 1
ATOM 1186 C CA . ASN A 1 151 ? -5.029 5.352 3.104 1.00 86.25 151 ASN A CA 1
ATOM 1187 C C . ASN A 1 151 ? -3.825 5.290 4.041 1.00 86.25 151 ASN A C 1
ATOM 1189 O O . ASN A 1 151 ? -2.958 6.148 3.926 1.00 86.25 151 ASN A O 1
ATOM 1193 N N . ILE A 1 152 ? -3.701 4.262 4.883 1.00 87.88 152 ILE A N 1
ATOM 1194 C CA . ILE A 1 152 ? -2.480 4.064 5.678 1.00 87.88 152 ILE A CA 1
ATOM 1195 C C . ILE A 1 152 ? -1.269 3.947 4.748 1.00 87.88 152 ILE A C 1
ATOM 1197 O O . ILE A 1 152 ? -0.261 4.627 4.932 1.00 87.88 152 ILE A O 1
ATOM 1201 N N . ILE A 1 153 ? -1.379 3.124 3.704 1.00 92.19 153 ILE A N 1
ATOM 1202 C CA . ILE A 1 153 ? -0.277 2.928 2.761 1.00 92.19 153 ILE A CA 1
ATOM 1203 C C . ILE A 1 153 ? 0.063 4.247 2.060 1.00 92.19 153 ILE A C 1
ATOM 1205 O O . ILE A 1 153 ? 1.229 4.615 2.035 1.00 92.19 153 ILE A O 1
ATOM 1209 N N . ARG A 1 154 ? -0.921 4.993 1.550 1.00 87.00 154 ARG A N 1
ATOM 1210 C CA . ARG A 1 154 ? -0.654 6.194 0.737 1.00 87.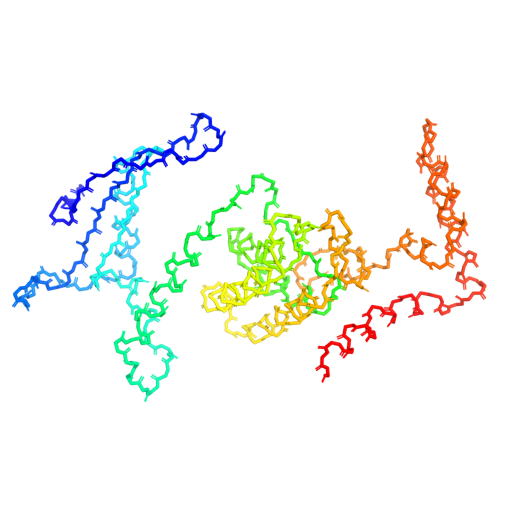00 154 ARG A CA 1
ATOM 1211 C C . ARG A 1 154 ? -0.321 7.461 1.538 1.00 87.00 154 ARG A C 1
ATOM 1213 O O . ARG A 1 154 ? 0.388 8.324 1.038 1.00 87.00 154 ARG A O 1
ATOM 1220 N N . GLN A 1 155 ? -0.847 7.600 2.758 1.00 82.88 155 GLN A N 1
ATOM 1221 C CA . GLN A 1 155 ? -0.713 8.819 3.572 1.00 82.88 155 GLN A CA 1
ATOM 1222 C C . GLN A 1 155 ? 0.314 8.680 4.694 1.00 82.88 155 GLN A C 1
ATOM 1224 O O . GLN A 1 155 ? 0.892 9.681 5.110 1.00 82.88 155 GLN A O 1
ATOM 1229 N N . ASN A 1 156 ? 0.540 7.463 5.199 1.00 86.38 156 ASN A N 1
ATOM 1230 C CA . ASN A 1 156 ? 1.445 7.234 6.323 1.00 86.38 156 ASN A CA 1
ATOM 1231 C C . ASN A 1 156 ? 2.754 6.564 5.894 1.00 86.38 156 ASN A C 1
ATOM 1233 O O . ASN A 1 156 ? 3.816 6.929 6.391 1.00 86.38 156 ASN A O 1
ATOM 1237 N N . PHE A 1 157 ? 2.704 5.593 4.978 1.00 91.00 157 PHE A N 1
ATOM 1238 C CA . PHE A 1 157 ? 3.892 4.831 4.583 1.00 91.00 157 PHE A CA 1
ATOM 1239 C C . PHE A 1 157 ? 4.572 5.406 3.334 1.00 91.00 157 PHE A C 1
ATOM 1241 O O . PHE A 1 157 ? 5.731 5.818 3.370 1.00 91.00 157 PHE A O 1
ATOM 1248 N N . LEU A 1 158 ? 3.852 5.432 2.219 1.00 90.31 158 LEU A N 1
ATOM 1249 C CA . LEU A 1 158 ? 4.384 5.668 0.882 1.00 90.31 158 LEU A CA 1
ATOM 1250 C C . LEU A 1 158 ? 3.943 7.027 0.335 1.00 90.31 158 LEU A C 1
ATOM 1252 O O . LEU A 1 158 ? 3.362 7.113 -0.744 1.00 90.31 158 LEU A O 1
ATOM 1256 N N . ILE A 1 159 ? 4.200 8.086 1.105 1.00 84.12 159 ILE A N 1
ATOM 1257 C CA . ILE A 1 159 ? 3.942 9.460 0.666 1.00 84.12 159 ILE A CA 1
ATOM 1258 C C . ILE A 1 159 ? 4.750 9.775 -0.599 1.00 84.12 159 ILE A C 1
ATOM 1260 O O . ILE A 1 159 ? 5.923 9.427 -0.709 1.00 84.12 159 ILE A O 1
ATOM 1264 N N . GLU A 1 160 ? 4.144 10.450 -1.570 1.00 80.50 160 GLU A N 1
ATOM 1265 C CA . GLU A 1 160 ? 4.842 10.753 -2.828 1.00 80.50 160 GLU A CA 1
ATOM 1266 C C . GLU A 1 160 ? 5.889 11.858 -2.661 1.00 80.50 160 GLU A C 1
ATOM 1268 O O . GLU A 1 160 ? 6.938 11.837 -3.310 1.00 80.50 160 GLU A O 1
ATOM 1273 N N . ASN A 1 161 ? 5.611 12.816 -1.776 1.00 78.69 161 ASN A N 1
ATOM 1274 C CA . ASN A 1 161 ? 6.465 13.964 -1.540 1.00 78.69 161 ASN A CA 1
ATOM 1275 C C . ASN A 1 161 ? 6.493 14.328 -0.045 1.00 78.69 161 ASN A C 1
ATOM 1277 O O . ASN A 1 161 ? 5.457 14.372 0.617 1.00 78.69 161 ASN A O 1
ATOM 1281 N N . SER A 1 162 ? 7.691 14.575 0.477 1.00 78.69 162 SER A N 1
ATOM 1282 C CA . SER A 1 162 ? 7.978 14.917 1.867 1.00 78.69 162 SER A CA 1
ATOM 1283 C C . SER A 1 162 ? 8.451 16.365 2.044 1.00 78.69 162 SER A C 1
ATOM 1285 O O . SER A 1 162 ? 8.961 16.698 3.104 1.00 78.69 162 SER A O 1
ATOM 1287 N N . SER A 1 163 ? 8.330 17.245 1.042 1.00 73.31 163 SER A N 1
ATOM 1288 C CA . SER A 1 163 ? 8.878 18.613 1.097 1.00 73.31 163 SER A CA 1
ATOM 1289 C C . SER A 1 163 ? 8.269 19.471 2.208 1.00 73.31 163 SER A C 1
ATOM 1291 O O . SER A 1 163 ? 8.845 20.485 2.591 1.00 73.31 163 SER A O 1
ATOM 1293 N N . SER A 1 164 ? 7.079 19.103 2.684 1.00 73.81 164 SER A N 1
ATOM 1294 C CA . SER A 1 164 ? 6.350 19.793 3.747 1.00 73.81 164 SER A CA 1
ATOM 1295 C C . SER A 1 164 ? 6.583 19.208 5.141 1.00 73.81 164 SER A C 1
ATOM 1297 O O . SER A 1 164 ? 5.900 19.641 6.064 1.00 73.81 164 SER A O 1
ATOM 1299 N N . MET A 1 165 ? 7.463 18.212 5.297 1.00 72.75 165 MET A N 1
ATOM 1300 C CA . MET A 1 165 ? 7.711 17.554 6.583 1.00 72.75 165 MET A CA 1
ATOM 1301 C C . MET A 1 165 ? 9.192 17.217 6.788 1.00 72.75 165 MET A C 1
ATOM 1303 O O . MET A 1 165 ? 9.920 16.951 5.830 1.00 72.75 165 MET A O 1
ATOM 1307 N N . THR A 1 166 ? 9.651 17.217 8.038 1.00 76.62 166 THR A N 1
ATOM 1308 C CA . THR A 1 166 ? 11.003 16.761 8.385 1.00 76.62 166 THR A CA 1
ATOM 1309 C C . THR A 1 166 ? 11.105 15.235 8.342 1.00 76.62 166 THR A C 1
ATOM 1311 O O . THR A 1 166 ? 10.104 14.517 8.284 1.00 76.62 166 THR A O 1
ATOM 1314 N N . GLU A 1 167 ? 12.330 14.706 8.384 1.00 79.50 167 GLU A N 1
ATOM 1315 C CA . GLU A 1 167 ? 12.536 13.257 8.460 1.00 79.50 167 GLU A CA 1
ATOM 1316 C C . GLU A 1 167 ? 11.971 12.680 9.767 1.00 79.50 167 GLU A C 1
ATOM 1318 O O . GLU A 1 167 ? 11.380 11.603 9.761 1.00 79.50 167 GLU A O 1
ATOM 1323 N N . GLU A 1 168 ? 12.075 13.406 10.880 1.00 71.56 168 GLU A N 1
ATOM 1324 C CA . GLU A 1 168 ? 11.492 13.012 12.164 1.00 71.56 168 GLU A CA 1
ATOM 1325 C C . GLU A 1 168 ? 9.961 12.950 12.090 1.00 71.56 168 GLU A C 1
ATOM 1327 O O . GLU A 1 168 ? 9.366 11.961 12.523 1.00 71.56 168 GLU A O 1
ATOM 1332 N N . GLU A 1 169 ? 9.324 13.959 11.488 1.00 70.56 169 GLU A N 1
ATOM 1333 C CA . GLU A 1 169 ? 7.875 13.978 11.248 1.00 70.56 169 GLU A CA 1
ATOM 1334 C C . GLU A 1 169 ? 7.451 12.824 10.333 1.00 70.56 169 GLU A C 1
ATOM 1336 O O . GLU A 1 169 ? 6.443 12.164 10.584 1.00 70.56 169 GLU A O 1
ATOM 1341 N N . ARG A 1 170 ? 8.259 12.498 9.318 1.00 82.31 170 ARG A N 1
ATOM 1342 C CA . ARG A 1 170 ? 8.019 11.354 8.433 1.00 82.31 170 ARG A CA 1
ATOM 1343 C C . ARG A 1 170 ? 8.097 10.019 9.182 1.00 82.31 170 ARG A C 1
ATOM 1345 O O . ARG A 1 170 ? 7.234 9.162 8.993 1.00 82.31 170 ARG A O 1
ATOM 1352 N N . GLN A 1 171 ? 9.090 9.826 10.052 1.00 77.12 171 GLN A N 1
ATOM 1353 C CA . GLN A 1 171 ? 9.215 8.613 10.877 1.00 77.12 171 GLN A CA 1
ATOM 1354 C C . GLN A 1 171 ? 8.074 8.488 11.899 1.00 77.12 171 GLN A C 1
ATOM 1356 O O . GLN A 1 171 ? 7.563 7.383 12.130 1.00 77.12 171 GLN A O 1
ATOM 1361 N N . ALA A 1 172 ? 7.637 9.610 12.479 1.00 67.69 172 ALA A N 1
ATOM 1362 C CA . ALA A 1 172 ? 6.458 9.663 13.337 1.00 67.69 172 ALA A CA 1
ATOM 1363 C C . ALA A 1 172 ? 5.188 9.297 12.552 1.00 67.69 172 ALA A C 1
ATOM 1365 O O . ALA A 1 172 ? 4.423 8.446 13.001 1.00 67.69 172 ALA A O 1
ATOM 1366 N N . ASN A 1 173 ? 5.022 9.826 11.337 1.00 77.00 173 ASN A N 1
ATOM 1367 C CA . ASN A 1 173 ? 3.888 9.529 10.462 1.00 77.00 173 ASN A CA 1
ATOM 1368 C C . ASN A 1 173 ? 3.828 8.043 10.049 1.00 77.00 173 ASN A C 1
ATOM 1370 O O . ASN A 1 173 ? 2.750 7.451 10.000 1.00 77.00 173 ASN A O 1
ATOM 1374 N N . ILE A 1 174 ? 4.978 7.400 9.818 1.00 77.38 174 ILE A N 1
ATOM 1375 C CA . ILE A 1 174 ? 5.044 5.949 9.577 1.00 77.38 174 ILE A CA 1
ATOM 1376 C C . ILE A 1 174 ? 4.637 5.167 10.831 1.00 77.38 174 ILE A C 1
ATOM 1378 O O . ILE A 1 174 ? 3.937 4.160 10.732 1.00 77.38 174 ILE A O 1
ATOM 1382 N N . SER A 1 175 ? 5.060 5.613 12.014 1.00 72.12 175 SER A N 1
ATOM 1383 C CA . SER A 1 175 ? 4.683 4.966 13.278 1.00 72.12 175 SER A CA 1
ATOM 1384 C C . SER A 1 175 ? 3.178 5.095 13.536 1.00 72.12 175 SER A C 1
ATOM 1386 O O . SER A 1 175 ? 2.531 4.095 13.837 1.00 72.12 175 SER A O 1
ATOM 1388 N N . LEU A 1 176 ? 2.604 6.268 13.252 1.00 70.50 176 LEU A N 1
ATOM 1389 C CA . LEU A 1 176 ? 1.161 6.505 13.234 1.00 70.50 176 LEU A CA 1
ATOM 1390 C C . LEU A 1 176 ? 0.437 5.542 12.284 1.00 70.50 176 LEU A C 1
ATOM 1392 O O . LEU A 1 176 ? -0.606 4.984 12.610 1.00 70.50 176 LEU A O 1
ATOM 1396 N N . GLY A 1 177 ? 1.001 5.306 11.097 1.00 77.44 177 GLY A N 1
ATOM 1397 C CA . GLY A 1 177 ? 0.460 4.339 10.146 1.00 77.44 177 GLY A CA 1
ATOM 1398 C C . GLY A 1 177 ? 0.426 2.908 10.688 1.00 77.44 177 GLY A C 1
ATOM 1399 O O . GLY A 1 177 ? -0.532 2.182 10.427 1.00 77.44 177 GLY A O 1
ATOM 1400 N N . MET A 1 178 ? 1.428 2.502 11.472 1.00 88.44 178 MET A N 1
ATOM 1401 C CA . MET A 1 178 ? 1.430 1.189 12.125 1.00 88.44 178 MET A CA 1
ATOM 1402 C C . MET A 1 178 ? 0.358 1.088 13.210 1.00 88.44 178 MET A C 1
ATOM 1404 O O . MET A 1 178 ? -0.362 0.094 13.238 1.00 88.44 178 MET A O 1
ATOM 1408 N N . GLU A 1 179 ? 0.163 2.133 14.014 1.00 71.56 179 GLU A N 1
ATOM 1409 C CA . GLU A 1 179 ? -0.943 2.192 14.980 1.00 71.56 179 GLU A CA 1
ATOM 1410 C C . GLU A 1 179 ? -2.311 2.125 14.267 1.00 71.56 179 GLU A C 1
ATOM 1412 O O . GLU A 1 179 ? -3.200 1.367 14.663 1.00 71.56 179 GLU A O 1
ATOM 1417 N N . LYS A 1 180 ? -2.471 2.823 13.128 1.00 79.69 180 LYS A N 1
ATOM 1418 C CA . LYS A 1 180 ? -3.674 2.708 12.277 1.00 79.69 180 LYS A CA 1
ATOM 1419 C C . LYS A 1 180 ? -3.866 1.288 11.750 1.00 79.69 180 LYS A C 1
ATOM 1421 O O . LYS A 1 180 ? -5.007 0.837 11.636 1.00 79.69 180 LYS A O 1
ATOM 1426 N N . ALA A 1 181 ? -2.784 0.592 11.408 1.00 83.62 181 ALA A N 1
ATOM 1427 C CA . ALA A 1 181 ? -2.838 -0.779 10.921 1.00 83.62 181 ALA A CA 1
ATOM 1428 C C . ALA A 1 181 ? -3.256 -1.752 12.030 1.00 83.62 181 ALA A C 1
ATOM 1430 O O . ALA A 1 181 ? -4.097 -2.612 11.789 1.00 83.62 181 ALA A O 1
ATOM 1431 N N . GLU A 1 182 ? -2.739 -1.592 13.247 1.00 77.50 182 GLU A N 1
ATOM 1432 C CA . GLU A 1 182 ? -3.170 -2.365 14.419 1.00 77.50 182 GLU A CA 1
ATOM 1433 C C . GLU A 1 182 ? -4.663 -2.176 14.688 1.00 77.50 182 GLU A C 1
ATOM 1435 O O . GLU A 1 182 ? -5.406 -3.157 14.757 1.00 77.50 182 GLU A O 1
ATOM 1440 N N . TYR A 1 183 ? -5.135 -0.927 14.670 1.00 79.62 183 TYR A N 1
ATOM 1441 C CA . TYR A 1 183 ? -6.561 -0.625 14.771 1.00 79.62 183 TYR A CA 1
ATOM 1442 C C . TYR A 1 183 ? -7.388 -1.329 13.682 1.00 79.62 183 TYR A C 1
ATOM 1444 O O . TYR A 1 183 ? -8.411 -1.953 13.977 1.00 79.62 183 TYR A O 1
ATOM 1452 N N . ALA A 1 184 ? -6.954 -1.269 12.417 1.00 82.31 184 ALA A N 1
ATOM 1453 C CA . ALA A 1 184 ? -7.645 -1.950 11.323 1.00 82.31 184 ALA A CA 1
ATOM 1454 C C . ALA A 1 184 ? -7.655 -3.472 11.508 1.00 82.31 184 ALA A C 1
ATOM 1456 O O . ALA A 1 184 ? -8.676 -4.113 11.257 1.00 82.31 184 ALA A O 1
ATOM 1457 N N . ALA A 1 185 ? -6.543 -4.052 11.963 1.00 86.75 185 ALA A N 1
ATOM 1458 C CA . ALA A 1 185 ? -6.436 -5.481 12.213 1.00 86.75 185 ALA A CA 1
ATOM 1459 C C . ALA A 1 185 ? -7.463 -5.936 13.257 1.00 86.75 185 ALA A C 1
ATOM 1461 O O . ALA A 1 185 ? -8.142 -6.939 13.055 1.00 86.75 185 ALA A O 1
ATOM 1462 N N . GLU A 1 186 ? -7.617 -5.184 14.342 1.00 79.25 186 GLU A N 1
ATOM 1463 C CA . GLU A 1 186 ? -8.554 -5.512 15.415 1.00 79.25 186 GLU A CA 1
ATOM 1464 C C . GLU A 1 186 ? -10.018 -5.330 15.001 1.00 79.25 186 GLU A C 1
ATOM 1466 O O . GLU A 1 186 ? -10.852 -6.183 15.311 1.00 79.25 186 GLU A O 1
ATOM 1471 N N . ASN A 1 187 ? -10.328 -4.261 14.262 1.00 82.31 187 ASN A N 1
ATOM 1472 C CA . ASN A 1 187 ? -11.710 -3.834 14.030 1.00 82.31 187 ASN A CA 1
ATOM 1473 C C . ASN A 1 187 ? -12.296 -4.277 12.682 1.00 82.31 187 ASN A C 1
ATOM 1475 O O . ASN A 1 187 ? -13.504 -4.490 12.594 1.00 82.31 187 ASN A O 1
ATOM 1479 N N . PHE A 1 188 ? -11.472 -4.411 11.639 1.00 84.12 188 PHE A N 1
ATOM 1480 C CA . PHE A 1 188 ? -11.935 -4.614 10.256 1.00 84.12 188 PHE A CA 1
ATOM 1481 C C . PHE A 1 188 ? -11.500 -5.954 9.663 1.00 84.12 188 PHE A C 1
ATOM 1483 O O . PHE A 1 188 ? -12.178 -6.499 8.788 1.00 84.12 188 PHE A O 1
ATOM 1490 N N . ILE A 1 189 ? -10.353 -6.480 10.102 1.00 86.94 189 ILE A N 1
ATOM 1491 C CA . ILE A 1 189 ? -9.766 -7.702 9.550 1.00 86.94 189 ILE A CA 1
ATOM 1492 C C . ILE A 1 189 ? -10.202 -8.915 10.371 1.00 86.94 189 ILE A C 1
ATOM 1494 O O . ILE A 1 189 ? -10.082 -8.950 11.594 1.00 86.94 189 ILE A O 1
ATOM 1498 N N . SER A 1 190 ? -10.658 -9.961 9.681 1.00 87.44 190 SER A N 1
ATOM 1499 C CA . SER A 1 190 ? -11.011 -11.236 10.311 1.00 87.44 190 SER A CA 1
ATOM 1500 C C . SER A 1 190 ? -9.813 -11.866 11.029 1.00 87.44 190 SER A C 1
ATOM 1502 O O . SER A 1 190 ? -8.723 -11.902 10.452 1.00 87.44 190 SER A O 1
ATOM 1504 N N . ASP A 1 191 ? -10.034 -12.470 12.198 1.00 82.44 191 ASP A N 1
ATOM 1505 C CA . ASP A 1 191 ? -9.009 -13.093 13.055 1.00 82.44 191 ASP A CA 1
ATOM 1506 C C . ASP A 1 191 ? -7.977 -13.938 12.292 1.00 82.44 191 ASP A C 1
ATOM 1508 O O . ASP A 1 191 ? -6.773 -13.772 12.486 1.00 82.44 191 ASP A O 1
ATOM 1512 N N . GLY A 1 192 ? -8.431 -14.789 11.363 1.00 87.00 192 GLY A N 1
ATOM 1513 C CA . GLY A 1 192 ? -7.558 -15.663 10.569 1.00 87.00 192 GLY A CA 1
ATOM 1514 C C . GLY A 1 192 ? -6.572 -14.931 9.646 1.00 87.00 192 GLY A C 1
ATOM 1515 O O . GLY A 1 192 ? -5.549 -15.500 9.277 1.00 87.00 192 GLY A O 1
ATOM 1516 N N . ASN A 1 193 ? -6.843 -13.667 9.313 1.00 89.62 193 ASN A N 1
ATOM 1517 C CA . ASN A 1 193 ? -6.020 -12.838 8.429 1.00 89.62 193 ASN A CA 1
ATOM 1518 C C . ASN A 1 193 ? -5.221 -11.761 9.179 1.00 89.62 193 ASN A C 1
ATOM 1520 O O . ASN A 1 193 ? -4.312 -11.182 8.585 1.00 89.62 193 ASN A O 1
ATOM 1524 N N . ARG A 1 194 ? -5.508 -11.500 10.466 1.00 90.69 194 ARG A N 1
ATOM 1525 C CA . ARG A 1 194 ? -4.888 -10.408 11.245 1.00 90.69 194 ARG A CA 1
ATOM 1526 C C . ARG A 1 194 ? -3.367 -10.459 11.237 1.00 90.69 194 ARG A C 1
ATOM 1528 O O . ARG A 1 194 ? -2.717 -9.466 10.931 1.00 90.69 194 ARG A O 1
ATOM 1535 N N . LYS A 1 195 ? -2.795 -11.632 11.526 1.00 92.19 195 LYS A N 1
ATOM 1536 C CA . LYS A 1 195 ? -1.337 -11.811 11.573 1.00 92.19 195 LYS A CA 1
ATOM 1537 C C . LYS A 1 195 ? -0.694 -11.535 10.214 1.00 92.19 195 LYS A C 1
ATOM 1539 O O . LYS A 1 195 ? 0.254 -10.764 10.138 1.00 92.19 195 LYS A O 1
ATOM 1544 N N . SER A 1 196 ? -1.228 -12.130 9.146 1.00 93.00 196 SER A N 1
ATOM 1545 C CA . SER A 1 196 ? -0.707 -11.929 7.789 1.00 93.00 196 SER A CA 1
ATOM 1546 C C . SER A 1 196 ? -0.837 -10.476 7.333 1.00 93.00 196 SER A C 1
ATOM 1548 O O . SER A 1 196 ? 0.081 -9.956 6.705 1.00 93.00 196 SER A O 1
ATOM 1550 N N . PHE A 1 197 ? -1.938 -9.811 7.687 1.00 95.50 197 PHE A N 1
ATOM 1551 C CA . PHE A 1 197 ? -2.143 -8.391 7.429 1.00 95.50 197 PHE A CA 1
ATOM 1552 C C . PHE A 1 197 ? -1.107 -7.521 8.154 1.00 95.50 197 PHE A C 1
ATOM 1554 O O . PHE A 1 197 ? -0.437 -6.720 7.509 1.00 95.50 197 PHE A O 1
ATOM 1561 N N . LEU A 1 198 ? -0.905 -7.712 9.461 1.00 93.94 198 LEU A N 1
ATOM 1562 C CA . LEU A 1 198 ? 0.068 -6.927 10.228 1.00 93.94 198 LEU A CA 1
ATOM 1563 C C . LEU A 1 198 ? 1.503 -7.154 9.750 1.00 93.94 198 LEU A C 1
ATOM 1565 O O . LEU A 1 198 ? 2.239 -6.191 9.567 1.00 93.94 198 LEU A O 1
ATOM 1569 N N . THR A 1 199 ? 1.889 -8.397 9.450 1.00 94.81 199 THR A N 1
ATOM 1570 C CA . THR A 1 199 ? 3.206 -8.692 8.859 1.00 94.81 199 THR A CA 1
ATOM 1571 C C . THR A 1 199 ? 3.392 -8.018 7.493 1.00 94.81 199 THR A C 1
ATOM 1573 O O . THR A 1 199 ? 4.498 -7.584 7.151 1.00 94.81 199 THR A O 1
ATOM 1576 N N . ALA A 1 200 ? 2.323 -7.913 6.699 1.00 95.88 200 ALA A N 1
ATOM 1577 C CA . ALA A 1 200 ? 2.354 -7.193 5.433 1.00 95.88 200 ALA A CA 1
ATOM 1578 C C . ALA A 1 200 ? 2.523 -5.684 5.651 1.00 95.88 200 ALA A C 1
ATOM 1580 O O . ALA A 1 200 ? 3.438 -5.098 5.076 1.00 95.88 200 ALA A O 1
ATOM 1581 N N . MET A 1 201 ? 1.723 -5.076 6.530 1.00 95.50 201 MET A N 1
ATOM 1582 C CA . MET A 1 201 ? 1.823 -3.651 6.867 1.00 95.50 201 MET A CA 1
ATOM 1583 C C . MET A 1 201 ? 3.193 -3.301 7.458 1.00 95.50 201 MET A C 1
ATOM 1585 O O . MET A 1 201 ? 3.792 -2.315 7.046 1.00 95.50 201 MET A O 1
ATOM 1589 N N . GLU A 1 202 ? 3.754 -4.155 8.316 1.00 93.06 202 GLU A N 1
ATOM 1590 C CA . GLU A 1 202 ? 5.110 -3.996 8.852 1.00 93.06 202 GLU A CA 1
ATOM 1591 C C . GLU A 1 202 ? 6.173 -4.044 7.743 1.00 93.06 202 GLU A C 1
ATOM 1593 O O . GLU A 1 202 ? 7.120 -3.257 7.746 1.00 93.06 202 GLU A O 1
ATOM 1598 N N . SER A 1 203 ? 6.020 -4.936 6.756 1.00 93.56 203 SER A N 1
ATOM 1599 C CA . SER A 1 203 ? 6.931 -4.995 5.603 1.00 93.56 203 SER A CA 1
ATOM 1600 C C . SER A 1 203 ? 6.882 -3.705 4.778 1.00 93.56 203 SER A C 1
ATOM 1602 O O . SER A 1 203 ? 7.926 -3.207 4.358 1.00 93.56 203 SER A O 1
ATOM 1604 N N . ILE A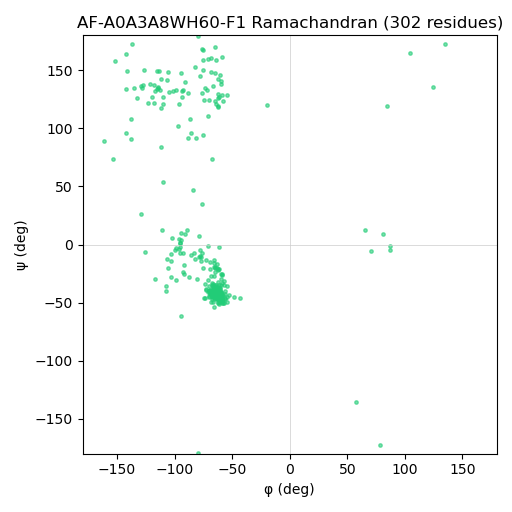 1 204 ? 5.686 -3.144 4.577 1.00 94.81 204 ILE A N 1
ATOM 1605 C CA . ILE A 1 204 ? 5.495 -1.874 3.864 1.00 94.81 204 ILE A CA 1
ATOM 1606 C C . ILE A 1 204 ? 6.041 -0.704 4.692 1.00 94.81 204 ILE A C 1
ATOM 1608 O O . ILE A 1 204 ? 6.697 0.177 4.146 1.00 94.81 204 ILE A O 1
ATOM 1612 N N . ALA A 1 205 ? 5.857 -0.709 6.011 1.00 91.06 205 ALA A N 1
ATOM 1613 C CA . ALA A 1 205 ? 6.425 0.301 6.895 1.00 91.06 205 ALA A CA 1
ATOM 1614 C C . ALA A 1 205 ? 7.963 0.261 6.894 1.00 91.06 205 ALA A C 1
ATOM 1616 O O . ALA A 1 205 ? 8.603 1.307 6.836 1.00 91.06 205 ALA A O 1
ATOM 1617 N N . LYS A 1 206 ? 8.588 -0.925 6.889 1.00 90.38 206 LYS A N 1
ATOM 1618 C CA . LYS A 1 206 ? 10.053 -1.061 6.749 1.00 90.38 206 LYS A CA 1
ATOM 1619 C C . LYS A 1 206 ? 10.554 -0.479 5.428 1.00 90.38 206 LYS A C 1
ATOM 1621 O O . LYS A 1 206 ? 11.543 0.252 5.423 1.00 90.38 206 LYS A O 1
ATOM 1626 N N . LEU A 1 207 ? 9.839 -0.747 4.335 1.00 92.75 207 LEU A N 1
ATOM 1627 C CA . LEU A 1 207 ? 10.096 -0.122 3.038 1.00 92.75 207 LEU A CA 1
ATOM 1628 C C . LEU A 1 207 ? 9.982 1.404 3.117 1.00 92.75 207 LEU A C 1
ATOM 1630 O O . LEU A 1 207 ? 10.890 2.112 2.688 1.00 92.75 207 LEU A O 1
ATOM 1634 N N . ALA A 1 208 ? 8.902 1.905 3.716 1.00 91.44 208 ALA A N 1
ATOM 1635 C CA . ALA A 1 208 ? 8.676 3.329 3.897 1.00 91.44 208 ALA A CA 1
ATOM 1636 C C . ALA A 1 208 ? 9.826 3.999 4.653 1.00 91.44 208 ALA A C 1
ATOM 1638 O O . ALA A 1 208 ? 10.337 5.027 4.213 1.00 91.44 208 ALA A O 1
ATOM 1639 N N . ARG A 1 209 ? 10.290 3.397 5.754 1.00 86.00 209 ARG A N 1
ATOM 1640 C CA . ARG A 1 209 ? 11.407 3.925 6.554 1.00 86.00 209 ARG A CA 1
ATOM 1641 C C . ARG A 1 209 ? 12.701 4.021 5.751 1.00 86.00 209 ARG A C 1
ATOM 1643 O O . ARG A 1 209 ? 13.416 5.004 5.908 1.00 86.00 209 ARG A O 1
ATOM 1650 N N . ALA A 1 210 ? 12.963 3.049 4.879 1.00 89.75 210 ALA A N 1
ATOM 1651 C CA . ALA A 1 210 ? 14.150 3.005 4.027 1.00 89.75 210 ALA A CA 1
ATOM 1652 C C . ALA A 1 210 ? 14.099 3.946 2.808 1.00 89.75 210 ALA A C 1
ATOM 1654 O O . ALA A 1 210 ? 15.118 4.113 2.129 1.00 89.75 210 ALA A O 1
ATOM 1655 N N . GLY A 1 211 ? 12.931 4.535 2.526 1.00 89.44 211 GLY A N 1
ATOM 1656 C CA . GLY A 1 211 ? 12.742 5.483 1.435 1.00 89.44 211 GLY A CA 1
ATOM 1657 C C . GLY A 1 211 ? 13.625 6.721 1.577 1.00 89.44 211 GLY A C 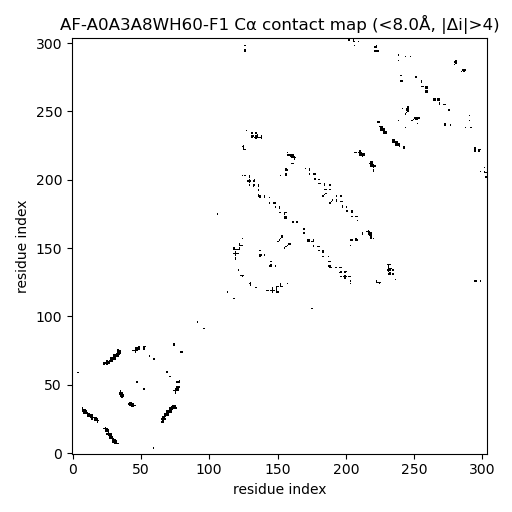1
ATOM 1658 O O . GLY A 1 211 ? 13.902 7.182 2.684 1.00 89.44 211 GLY A O 1
ATOM 1659 N N . LYS A 1 212 ? 14.068 7.258 0.441 1.00 89.50 212 LYS A N 1
ATOM 1660 C CA . LYS A 1 212 ? 14.934 8.438 0.365 1.00 89.50 212 LYS A CA 1
ATOM 1661 C C . LYS A 1 212 ? 14.224 9.560 -0.369 1.00 89.50 212 LYS A C 1
ATOM 1663 O O . LYS A 1 212 ? 13.614 9.319 -1.403 1.00 89.50 212 LYS A O 1
ATOM 1668 N N . SER A 1 213 ? 14.352 10.771 0.152 1.00 86.94 213 SER A N 1
ATOM 1669 C CA . SER A 1 213 ? 13.827 11.973 -0.487 1.00 86.94 213 SER A CA 1
ATOM 1670 C C . SER A 1 213 ? 14.882 12.598 -1.406 1.00 86.94 213 SER A C 1
ATOM 1672 O O . SER A 1 213 ? 16.069 12.620 -1.061 1.00 86.94 213 SER A O 1
ATOM 1674 N N . ASP A 1 214 ? 14.473 13.079 -2.579 1.00 83.81 214 ASP A N 1
ATOM 1675 C CA . ASP A 1 214 ? 15.316 13.910 -3.442 1.00 83.81 214 ASP A CA 1
ATOM 1676 C C . ASP A 1 214 ? 15.347 15.379 -2.968 1.00 83.81 214 ASP A C 1
ATOM 1678 O O . ASP A 1 214 ? 14.709 15.761 -1.988 1.00 83.81 214 ASP A O 1
ATOM 1682 N N . SER A 1 215 ? 16.096 16.245 -3.661 1.00 81.69 215 SER A N 1
ATOM 1683 C CA . SER 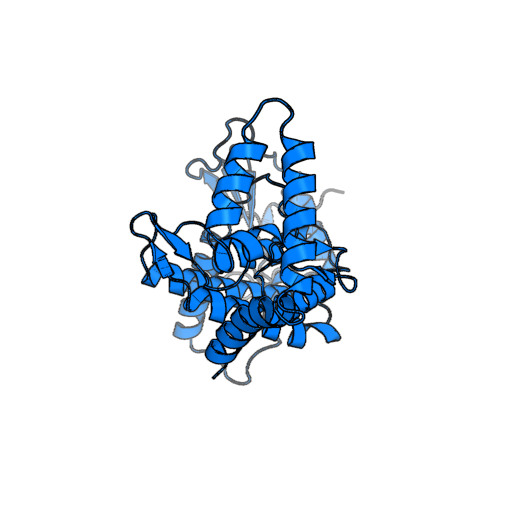A 1 215 ? 16.203 17.669 -3.295 1.00 81.69 215 SER A CA 1
ATOM 1684 C C . SER A 1 215 ? 14.882 18.446 -3.378 1.00 81.69 215 SER A C 1
ATOM 1686 O O . SER A 1 215 ? 14.797 19.548 -2.845 1.00 81.69 215 SER A O 1
ATOM 1688 N N . ASN A 1 216 ? 13.879 17.903 -4.069 1.00 79.50 216 ASN A N 1
ATOM 1689 C CA . ASN A 1 216 ? 12.551 18.488 -4.242 1.00 79.50 216 ASN A CA 1
ATOM 1690 C C . ASN A 1 216 ? 11.510 17.830 -3.319 1.00 79.50 216 ASN A C 1
ATOM 1692 O O . ASN A 1 216 ? 10.319 18.126 -3.425 1.00 79.50 216 ASN A O 1
ATOM 1696 N N . GLY A 1 217 ? 11.939 16.930 -2.432 1.00 74.25 217 GLY A N 1
ATOM 1697 C CA . GLY A 1 217 ? 11.061 16.214 -1.522 1.00 74.25 217 GLY A CA 1
ATOM 1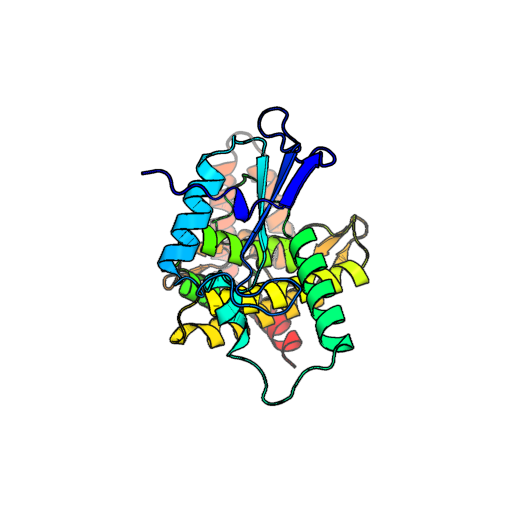698 C C . GLY A 1 217 ? 10.455 14.935 -2.100 1.00 74.25 217 GLY A C 1
ATOM 1699 O O . GLY A 1 217 ? 9.691 14.288 -1.393 1.00 74.25 217 GLY A O 1
ATOM 1700 N N . ASN A 1 218 ? 10.719 14.549 -3.352 1.00 83.12 218 ASN A N 1
ATOM 1701 C CA . ASN A 1 218 ? 10.077 13.363 -3.928 1.00 83.12 218 ASN A CA 1
ATOM 1702 C C . ASN A 1 21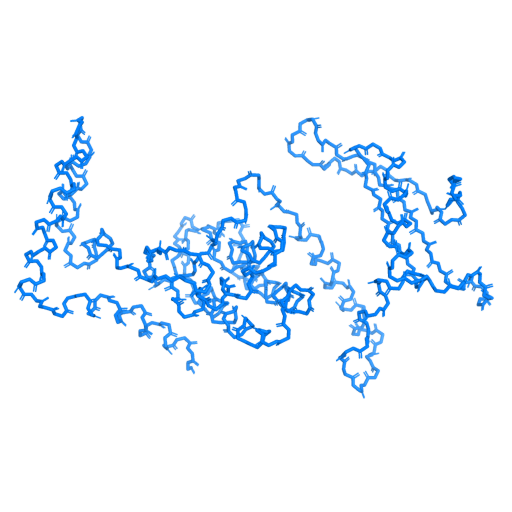8 ? 10.679 12.086 -3.344 1.00 83.12 218 ASN A C 1
ATOM 1704 O O . ASN A 1 218 ? 11.901 11.946 -3.274 1.00 83.12 218 ASN A O 1
ATOM 1708 N N . MET A 1 219 ? 9.820 11.138 -2.975 1.00 86.00 219 MET A N 1
ATOM 1709 C CA . MET A 1 219 ? 10.247 9.898 -2.335 1.00 86.00 219 MET A CA 1
ATOM 1710 C C . MET A 1 219 ? 10.591 8.803 -3.351 1.00 86.00 219 MET A C 1
ATOM 1712 O O . MET A 1 219 ? 9.798 8.462 -4.230 1.00 86.00 219 MET A O 1
ATOM 1716 N N . ASP A 1 220 ? 11.760 8.189 -3.175 1.00 88.62 220 ASP A N 1
ATOM 1717 C CA . ASP A 1 220 ? 12.170 6.946 -3.823 1.00 88.62 220 ASP A CA 1
ATOM 1718 C C . ASP A 1 220 ? 12.270 5.821 -2.785 1.00 88.62 220 ASP A C 1
ATOM 1720 O O . ASP A 1 220 ? 13.085 5.862 -1.860 1.00 88.62 220 ASP A O 1
ATOM 1724 N N . TYR A 1 221 ? 11.443 4.793 -2.960 1.00 89.19 221 TYR A N 1
ATOM 1725 C CA . TYR A 1 221 ? 11.387 3.617 -2.093 1.00 89.19 221 TYR A CA 1
ATOM 1726 C C . TYR A 1 221 ? 12.214 2.440 -2.619 1.00 89.19 221 TYR A C 1
ATOM 1728 O O . TYR A 1 221 ? 12.154 1.360 -2.051 1.00 89.19 221 TYR A O 1
ATOM 1736 N N . GLY A 1 222 ? 12.960 2.587 -3.717 1.00 82.81 222 GLY A N 1
ATOM 1737 C CA . GLY A 1 222 ? 13.892 1.564 -4.210 1.00 82.81 222 GLY A CA 1
ATOM 1738 C C . GLY A 1 222 ? 13.252 0.303 -4.807 1.00 82.81 222 GLY A C 1
ATOM 1739 O O . GLY A 1 222 ? 13.957 -0.526 -5.383 1.00 82.81 222 GLY A O 1
ATOM 1740 N N . VAL A 1 223 ? 11.928 0.166 -4.729 1.00 82.56 223 VAL A N 1
ATOM 1741 C CA . VAL A 1 223 ? 11.159 -0.918 -5.348 1.00 82.56 223 VAL A CA 1
ATOM 1742 C C . VAL A 1 223 ? 10.624 -0.502 -6.712 1.00 82.56 223 VAL A C 1
ATOM 1744 O O . VAL A 1 223 ? 10.305 0.662 -6.971 1.00 82.56 223 VAL A O 1
ATOM 1747 N N . ASN A 1 224 ? 10.530 -1.466 -7.622 1.00 76.00 224 ASN A N 1
ATOM 1748 C CA . ASN A 1 224 ? 9.839 -1.253 -8.887 1.00 76.00 224 ASN A CA 1
ATOM 1749 C C . ASN A 1 224 ? 8.349 -1.002 -8.609 1.00 76.00 224 ASN A C 1
ATOM 1751 O O . ASN A 1 224 ? 7.809 -1.577 -7.670 1.00 76.00 224 ASN A O 1
ATOM 1755 N N . LYS A 1 225 ? 7.677 -0.179 -9.427 1.00 68.94 225 LYS A N 1
ATOM 1756 C CA . LYS A 1 225 ? 6.210 -0.055 -9.406 1.00 68.94 225 LYS A CA 1
ATOM 1757 C C . LYS A 1 225 ? 5.625 -1.150 -10.307 1.00 68.94 225 LYS A C 1
ATOM 1759 O O . LYS A 1 225 ? 5.615 -0.963 -11.532 1.00 68.94 225 LYS A O 1
ATOM 1764 N N . PRO A 1 226 ? 5.218 -2.313 -9.767 1.00 67.69 226 PRO A N 1
ATOM 1765 C CA . PRO A 1 226 ? 4.679 -3.380 -10.589 1.00 67.69 226 PRO A CA 1
ATOM 1766 C C . PRO A 1 226 ? 3.306 -3.019 -11.130 1.00 67.69 226 PRO A C 1
ATOM 1768 O O . PRO A 1 226 ? 2.602 -2.158 -10.606 1.00 67.69 226 PRO A O 1
ATOM 1771 N N . SER A 1 227 ? 2.931 -3.711 -12.197 1.00 71.31 227 SER A N 1
ATOM 1772 C CA . SER A 1 227 ? 1.558 -3.705 -12.675 1.00 71.31 227 SER A CA 1
ATOM 1773 C C . SER A 1 227 ? 0.837 -4.884 -12.030 1.00 71.31 227 SER A C 1
ATOM 1775 O O . SER A 1 227 ? 1.365 -5.996 -11.999 1.00 71.31 227 SER A O 1
ATOM 1777 N N . TYR A 1 228 ? -0.357 -4.659 -11.497 1.00 77.88 228 TYR A N 1
ATOM 1778 C CA . TYR A 1 228 ? -1.172 -5.725 -10.924 1.00 77.88 228 TYR A CA 1
ATOM 1779 C C . TYR A 1 228 ? -2.412 -5.970 -11.769 1.00 77.88 228 TYR A C 1
ATOM 1781 O O . TYR A 1 228 ? -3.022 -5.035 -12.285 1.00 77.88 228 TYR A O 1
ATOM 1789 N N . LEU A 1 229 ? -2.791 -7.241 -11.877 1.00 76.06 229 LEU A N 1
ATOM 1790 C CA . LEU A 1 229 ? -4.068 -7.670 -12.430 1.00 76.06 229 LEU A CA 1
ATOM 1791 C C . LEU A 1 229 ? -4.902 -8.345 -11.340 1.00 76.06 229 LEU A C 1
ATOM 1793 O O . LEU A 1 229 ? -4.367 -8.997 -10.442 1.00 76.06 229 LEU A O 1
ATOM 1797 N N . GLY A 1 230 ? -6.223 -8.219 -11.450 1.00 70.56 230 GLY A N 1
ATOM 1798 C CA . GLY A 1 230 ? -7.162 -8.769 -10.473 1.00 70.56 230 GLY A CA 1
ATOM 1799 C C . GLY A 1 230 ? -7.287 -7.920 -9.205 1.00 70.56 230 GLY A C 1
ATOM 1800 O O . GLY A 1 230 ? -6.775 -6.808 -9.119 1.00 70.56 230 GLY A O 1
ATOM 1801 N N . HIS A 1 231 ? -8.014 -8.446 -8.222 1.00 71.75 231 HIS A N 1
ATOM 1802 C CA . HIS A 1 231 ? -8.225 -7.816 -6.919 1.00 71.75 231 HIS A CA 1
ATOM 1803 C C . HIS A 1 231 ? -8.234 -8.875 -5.810 1.00 71.75 231 HIS A C 1
ATOM 1805 O O . HIS A 1 231 ? -8.411 -10.066 -6.078 1.00 71.75 231 HIS A O 1
ATOM 1811 N N . GLY A 1 232 ? -8.080 -8.439 -4.557 1.00 78.75 232 GLY A N 1
ATOM 1812 C CA . GLY A 1 232 ? -8.205 -9.313 -3.389 1.00 78.75 232 GLY A CA 1
ATOM 1813 C C . GLY A 1 232 ? -7.245 -10.505 -3.417 1.00 78.75 232 GLY A C 1
ATOM 1814 O O . GLY A 1 232 ? -6.073 -10.382 -3.777 1.00 78.75 232 GLY A O 1
ATOM 1815 N N . SER A 1 233 ? -7.760 -11.686 -3.080 1.00 80.38 233 SER A N 1
ATOM 1816 C CA . SER A 1 233 ? -7.018 -12.952 -3.142 1.00 80.38 233 SER A CA 1
ATOM 1817 C C . SER A 1 233 ? -6.552 -13.344 -4.554 1.00 80.38 233 SER A C 1
ATOM 1819 O O . SER A 1 233 ? -5.569 -14.081 -4.699 1.00 80.38 233 SER A O 1
ATOM 1821 N N . SER A 1 234 ? -7.199 -12.809 -5.594 1.00 78.75 234 SER A N 1
ATOM 1822 C CA . SER A 1 234 ? -6.884 -13.060 -7.006 1.00 78.75 234 SER A CA 1
ATOM 1823 C C . SER A 1 234 ? -5.846 -12.092 -7.582 1.00 78.75 234 SER A C 1
ATOM 1825 O O . SER A 1 234 ? -5.667 -12.049 -8.796 1.00 78.75 234 SER A O 1
ATOM 1827 N N . LEU A 1 235 ? -5.158 -11.313 -6.738 1.00 81.88 235 LEU A N 1
ATOM 1828 C CA . LEU A 1 235 ? -4.109 -10.402 -7.187 1.00 81.88 235 LEU A CA 1
ATOM 1829 C C . LEU A 1 235 ? -2.950 -11.173 -7.840 1.00 81.88 235 LEU A C 1
ATOM 1831 O O . LEU A 1 235 ? -2.365 -12.088 -7.238 1.00 81.88 235 LEU A O 1
ATOM 1835 N N . VAL A 1 236 ? -2.616 -10.770 -9.065 1.00 77.25 236 VAL A N 1
ATOM 1836 C CA . VAL A 1 236 ? -1.522 -11.307 -9.875 1.00 77.25 236 VAL A CA 1
ATOM 1837 C C . VAL A 1 236 ? -0.531 -10.194 -10.177 1.00 77.25 236 VAL A C 1
ATOM 1839 O O . VAL A 1 236 ? -0.891 -9.133 -10.687 1.00 77.25 236 VAL A O 1
ATOM 1842 N N . TYR A 1 237 ? 0.730 -10.462 -9.860 1.00 77.50 237 TYR A N 1
ATOM 1843 C CA . TYR A 1 237 ? 1.858 -9.626 -10.230 1.00 77.50 237 TYR A CA 1
ATOM 1844 C C . TYR A 1 237 ? 2.143 -9.741 -11.728 1.00 77.50 237 TYR A C 1
ATOM 1846 O O . TYR A 1 237 ? 2.225 -10.846 -12.265 1.00 77.50 237 TYR A O 1
ATOM 1854 N N . THR A 1 238 ? 2.326 -8.600 -12.388 1.00 77.38 238 THR A N 1
ATOM 1855 C CA . THR A 1 238 ? 2.811 -8.527 -13.767 1.00 77.38 238 THR A CA 1
ATOM 1856 C C . THR A 1 238 ? 4.005 -7.587 -13.855 1.00 77.38 238 THR A C 1
ATOM 1858 O O . THR A 1 238 ? 4.033 -6.503 -13.259 1.00 77.38 238 THR A O 1
ATOM 1861 N N . THR A 1 239 ? 5.012 -8.012 -14.611 1.00 77.62 239 THR A N 1
ATOM 1862 C CA . THR A 1 239 ? 6.223 -7.234 -14.843 1.00 77.62 239 THR A CA 1
ATOM 1863 C C . THR A 1 239 ? 5.868 -5.924 -15.545 1.00 77.62 239 THR A C 1
ATOM 1865 O O . THR A 1 239 ? 5.250 -5.921 -16.610 1.00 77.62 239 THR A O 1
ATOM 1868 N N . ASN A 1 240 ? 6.300 -4.793 -14.987 1.00 81.00 240 ASN A N 1
ATOM 1869 C CA . ASN A 1 240 ? 6.161 -3.504 -15.654 1.00 81.00 240 ASN A CA 1
ATOM 1870 C C . ASN A 1 240 ? 7.207 -3.391 -16.775 1.00 81.00 240 ASN A C 1
ATOM 1872 O O . ASN A 1 240 ? 8.352 -3.004 -16.542 1.00 81.00 240 ASN A O 1
ATOM 1876 N N . THR A 1 241 ? 6.823 -3.747 -18.001 1.00 82.94 241 THR A N 1
ATOM 1877 C CA . THR A 1 241 ? 7.739 -3.796 -19.152 1.00 82.94 241 THR A CA 1
ATOM 1878 C C . THR A 1 241 ? 8.344 -2.432 -19.494 1.00 82.94 241 THR A C 1
ATOM 1880 O O . THR A 1 241 ? 9.493 -2.368 -19.926 1.00 82.94 241 THR A O 1
ATOM 1883 N N . VAL A 1 242 ? 7.609 -1.338 -19.268 1.00 84.56 242 VAL A N 1
ATOM 1884 C CA . VAL A 1 242 ? 8.097 0.029 -19.515 1.00 84.56 242 VAL A CA 1
ATOM 1885 C C . VAL A 1 242 ? 9.170 0.412 -18.495 1.00 84.56 242 VAL A C 1
ATOM 1887 O O . VAL A 1 242 ? 10.223 0.924 -18.871 1.00 84.56 242 VAL A O 1
ATOM 1890 N N . ASP A 1 243 ? 8.949 0.121 -17.211 1.00 84.12 243 ASP A N 1
ATOM 1891 C CA . ASP A 1 243 ? 9.967 0.349 -16.180 1.00 84.12 243 ASP A CA 1
ATOM 1892 C C . ASP A 1 243 ? 11.181 -0.575 -16.359 1.00 84.12 243 ASP A C 1
ATOM 1894 O O . ASP A 1 243 ? 12.322 -0.142 -16.188 1.00 84.12 243 ASP A O 1
ATOM 1898 N N . MET A 1 244 ? 10.958 -1.824 -16.780 1.00 86.50 244 MET A N 1
ATOM 1899 C CA . MET A 1 244 ? 12.037 -2.738 -17.148 1.00 86.50 244 MET A CA 1
ATOM 1900 C C . MET A 1 244 ? 12.885 -2.156 -18.283 1.00 86.50 244 MET A C 1
ATOM 1902 O O . MET A 1 244 ? 14.107 -2.128 -18.157 1.00 86.50 244 MET A O 1
ATOM 1906 N N . MET A 1 245 ? 12.263 -1.628 -19.343 1.00 89.38 245 MET A N 1
ATOM 1907 C CA . MET A 1 245 ? 12.971 -0.926 -20.419 1.00 89.38 245 MET A CA 1
ATOM 1908 C C . MET A 1 245 ? 13.762 0.258 -19.871 1.00 89.38 245 MET A C 1
ATOM 1910 O O . MET A 1 245 ? 14.967 0.325 -20.071 1.00 89.38 245 MET A O 1
ATOM 1914 N N . ARG A 1 246 ? 13.134 1.130 -19.079 1.00 88.81 246 ARG A N 1
ATOM 1915 C CA . ARG A 1 246 ? 13.793 2.291 -18.463 1.00 88.81 246 ARG A CA 1
ATOM 1916 C C . ARG A 1 246 ? 15.054 1.928 -17.678 1.00 88.81 246 ARG A C 1
ATOM 1918 O O . ARG A 1 246 ? 16.051 2.640 -17.761 1.00 88.81 246 ARG A O 1
ATOM 1925 N N . ARG A 1 247 ? 15.011 0.846 -16.893 1.00 85.00 247 ARG A N 1
ATOM 1926 C CA . ARG A 1 247 ? 16.108 0.449 -15.992 1.00 85.00 247 ARG A CA 1
ATOM 1927 C C . ARG A 1 247 ? 17.172 -0.425 -16.647 1.00 85.00 247 ARG A C 1
ATOM 1929 O O . ARG A 1 247 ? 18.303 -0.448 -16.165 1.00 85.00 247 ARG A O 1
ATOM 1936 N N . MET A 1 248 ? 16.800 -1.192 -17.666 1.00 87.88 248 MET A N 1
ATOM 1937 C CA . MET A 1 248 ? 17.674 -2.188 -18.291 1.00 87.88 248 MET A CA 1
ATOM 1938 C C . MET A 1 248 ? 18.191 -1.734 -19.663 1.00 87.88 248 MET A C 1
ATOM 1940 O O . MET A 1 248 ? 19.199 -2.261 -20.126 1.00 87.88 248 MET A O 1
ATOM 1944 N N . ASP A 1 249 ? 17.524 -0.766 -20.295 1.00 91.94 249 ASP A N 1
ATOM 1945 C CA . ASP A 1 249 ? 17.829 -0.222 -21.621 1.00 91.94 249 ASP A CA 1
ATOM 1946 C C . ASP A 1 249 ? 17.319 1.231 -21.746 1.00 91.94 249 ASP A C 1
ATOM 1948 O O . ASP A 1 249 ? 16.310 1.527 -22.395 1.00 91.94 249 ASP A O 1
ATOM 1952 N N . SER A 1 250 ? 18.012 2.162 -21.083 1.00 91.19 250 SER A N 1
ATOM 1953 C CA . SER A 1 250 ? 17.607 3.574 -21.036 1.00 91.19 250 SER A CA 1
ATOM 1954 C C . SER A 1 250 ? 17.522 4.217 -22.424 1.00 91.19 250 SER A C 1
ATOM 1956 O O . SER A 1 250 ? 16.636 5.033 -22.663 1.00 91.19 250 SER A O 1
ATOM 1958 N N . SER A 1 251 ? 18.383 3.803 -23.360 1.00 93.69 251 SER A N 1
ATOM 1959 C CA . SER A 1 251 ? 18.322 4.209 -24.768 1.00 93.69 251 SER A CA 1
ATOM 1960 C C . SER A 1 251 ? 17.005 3.822 -25.433 1.00 93.69 251 SER A C 1
ATOM 1962 O O . SER A 1 251 ? 16.377 4.656 -26.087 1.00 93.69 251 SER A O 1
ATOM 1964 N N . ALA A 1 252 ? 16.558 2.574 -25.257 1.00 93.50 252 ALA A N 1
ATOM 1965 C CA . ALA A 1 252 ? 15.285 2.138 -25.813 1.00 93.50 252 ALA A CA 1
ATOM 1966 C C . ALA A 1 252 ? 14.112 2.888 -25.176 1.00 93.50 252 ALA A C 1
ATOM 1968 O O . ALA A 1 252 ? 13.156 3.217 -25.875 1.00 93.50 252 ALA A O 1
ATOM 1969 N N . TYR A 1 253 ? 14.205 3.211 -23.885 1.00 91.25 253 TYR A N 1
ATOM 1970 C CA . TYR A 1 253 ? 13.184 3.983 -23.183 1.00 91.25 253 TYR A CA 1
ATOM 1971 C C . TYR A 1 253 ? 13.057 5.424 -23.694 1.00 91.25 253 TYR A C 1
ATOM 1973 O O . TYR A 1 253 ? 11.940 5.897 -23.905 1.00 91.25 253 TYR A O 1
ATOM 1981 N N . GLU A 1 254 ? 14.170 6.113 -23.953 1.00 91.94 254 GLU A N 1
ATOM 1982 C CA . GLU A 1 254 ? 14.140 7.447 -24.568 1.00 91.94 254 GLU A CA 1
ATOM 1983 C C . GLU A 1 254 ? 13.469 7.422 -25.946 1.00 91.94 254 GLU A C 1
ATOM 1985 O O . GLU A 1 254 ? 12.682 8.311 -26.277 1.00 91.94 254 GLU A O 1
ATOM 1990 N N . GLU A 1 255 ? 13.748 6.396 -26.751 1.00 92.00 255 GLU A N 1
ATOM 1991 C CA . GLU A 1 255 ? 13.123 6.242 -28.065 1.00 92.00 255 GLU A CA 1
ATOM 1992 C C . GLU A 1 255 ? 11.625 5.924 -27.950 1.00 92.00 255 GLU A C 1
ATOM 1994 O O . GLU A 1 255 ? 10.807 6.544 -28.631 1.00 92.00 255 GLU A O 1
ATOM 1999 N N . PHE A 1 256 ? 11.242 5.046 -27.019 1.00 90.19 256 PHE A N 1
ATOM 2000 C CA . PHE A 1 256 ? 9.843 4.763 -26.693 1.00 90.19 256 PHE A CA 1
ATOM 2001 C C . PHE A 1 256 ? 9.072 6.043 -26.327 1.00 90.19 256 PHE A C 1
ATOM 2003 O O . 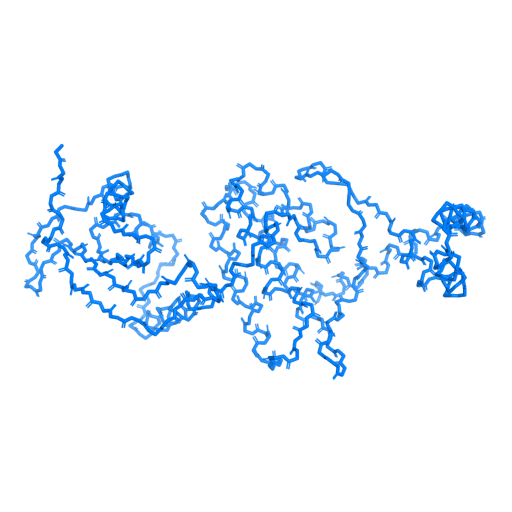PHE A 1 256 ? 7.980 6.278 -26.852 1.00 90.19 256 PHE A O 1
ATOM 2010 N N . GLN A 1 257 ? 9.654 6.916 -25.495 1.00 88.56 257 GLN A N 1
ATOM 2011 C CA . GLN A 1 257 ? 9.046 8.203 -25.138 1.00 88.56 257 GLN A CA 1
ATOM 2012 C C . GLN A 1 257 ? 8.891 9.138 -26.346 1.00 88.56 257 GLN A C 1
ATOM 2014 O O . GLN A 1 257 ? 7.839 9.766 -26.517 1.00 88.56 257 GLN A O 1
ATOM 2019 N N . LYS A 1 258 ? 9.912 9.224 -27.209 1.00 90.00 258 LYS A N 1
ATOM 2020 C CA . LYS A 1 258 ? 9.867 10.046 -28.431 1.00 90.00 258 LYS A CA 1
ATOM 2021 C C . LYS A 1 258 ? 8.790 9.574 -29.402 1.00 90.00 258 LYS A C 1
ATOM 2023 O O . LYS A 1 258 ? 8.141 10.410 -30.027 1.00 90.00 258 LYS A O 1
ATOM 2028 N N . ILE A 1 259 ? 8.601 8.261 -29.541 1.00 85.56 259 ILE A N 1
ATOM 2029 C CA . ILE A 1 259 ? 7.550 7.676 -30.384 1.00 85.56 259 ILE A CA 1
ATOM 2030 C C . ILE A 1 259 ? 6.168 8.001 -29.806 1.00 85.56 259 ILE A C 1
ATOM 2032 O O . ILE A 1 259 ? 5.319 8.526 -30.526 1.00 85.56 259 ILE A O 1
ATOM 2036 N N . GLY A 1 260 ? 5.960 7.770 -28.505 1.00 78.81 260 GLY A N 1
ATOM 2037 C CA . GLY A 1 260 ? 4.672 8.004 -27.841 1.00 78.81 260 GLY A CA 1
ATOM 2038 C C . GLY A 1 260 ? 4.234 9.473 -27.803 1.00 78.81 260 GLY A C 1
ATOM 2039 O O . GLY A 1 260 ? 3.042 9.752 -27.739 1.00 78.81 260 GLY A O 1
ATOM 2040 N N . SER A 1 261 ? 5.177 10.414 -27.904 1.00 81.56 261 SER A N 1
ATOM 2041 C CA . SER A 1 261 ? 4.896 11.859 -27.908 1.00 81.56 261 SER A CA 1
ATOM 2042 C C . SER A 1 261 ? 4.378 12.392 -29.255 1.00 81.56 261 SER A C 1
ATOM 2044 O O . SER A 1 261 ? 4.053 13.574 -29.370 1.00 81.56 261 SER A O 1
ATOM 2046 N N . ARG A 1 262 ? 4.323 11.555 -30.301 1.00 84.69 262 ARG A N 1
ATOM 2047 C CA . ARG A 1 262 ? 3.827 11.939 -31.633 1.00 84.69 262 ARG A CA 1
ATOM 2048 C C . ARG A 1 262 ? 2.301 11.883 -31.680 1.00 84.69 262 ARG A C 1
ATOM 2050 O O . ARG A 1 262 ? 1.674 11.079 -30.992 1.00 84.69 262 ARG A O 1
ATOM 2057 N N . LYS A 1 263 ? 1.694 12.689 -32.557 1.00 69.75 263 LYS A N 1
ATOM 2058 C CA . LYS A 1 263 ? 0.265 12.563 -32.878 1.00 69.75 263 LYS A CA 1
ATOM 2059 C C . LYS A 1 263 ? 0.012 11.146 -33.412 1.00 69.75 263 LYS A C 1
ATOM 2061 O O . LYS A 1 263 ? 0.695 10.729 -34.340 1.00 69.75 263 LYS A O 1
ATOM 2066 N N . ASP A 1 264 ? -0.906 10.421 -32.776 1.00 77.31 264 ASP A N 1
ATOM 2067 C CA . ASP A 1 264 ? -1.235 9.011 -33.049 1.00 77.31 264 ASP A CA 1
ATOM 2068 C C . ASP A 1 264 ? -0.114 7.984 -32.744 1.00 77.31 264 ASP A C 1
ATOM 2070 O O . ASP A 1 264 ? -0.240 6.804 -33.066 1.00 77.31 264 ASP A O 1
ATOM 2074 N N . GLY A 1 265 ? 0.951 8.385 -32.035 1.00 76.62 265 GLY A N 1
ATOM 2075 C CA . GLY A 1 265 ? 2.120 7.540 -31.735 1.00 76.62 265 GLY A CA 1
ATOM 2076 C C . GLY A 1 265 ? 1.891 6.411 -30.721 1.00 76.62 265 GLY A C 1
ATOM 2077 O O . GLY A 1 265 ? 2.809 5.644 -30.439 1.00 76.62 265 GLY A O 1
ATOM 2078 N N . ALA A 1 266 ? 0.683 6.277 -30.165 1.00 75.88 266 ALA A N 1
ATOM 2079 C CA . ALA A 1 266 ? 0.374 5.276 -29.142 1.00 75.88 266 ALA A CA 1
ATOM 2080 C C . ALA A 1 266 ? 0.513 3.831 -29.659 1.00 75.88 266 ALA A C 1
ATOM 2082 O O . ALA A 1 266 ? 1.081 2.981 -28.974 1.00 75.88 266 ALA A O 1
ATOM 2083 N N . LEU A 1 267 ? 0.031 3.554 -30.878 1.00 80.00 267 LEU A N 1
ATOM 2084 C CA . LEU A 1 267 ? 0.150 2.225 -31.493 1.00 80.00 267 LEU A CA 1
ATOM 2085 C C . LEU A 1 267 ? 1.603 1.900 -31.858 1.00 80.00 267 LEU A C 1
ATOM 2087 O O . LEU A 1 267 ? 2.056 0.777 -31.636 1.00 80.00 267 LEU A O 1
ATOM 2091 N N . ASP A 1 268 ? 2.346 2.890 -32.352 1.00 80.25 268 ASP A N 1
ATOM 2092 C CA . ASP A 1 268 ? 3.766 2.735 -32.673 1.00 80.25 268 ASP A CA 1
ATOM 2093 C C . ASP A 1 268 ? 4.602 2.487 -31.413 1.00 80.25 268 ASP A C 1
ATOM 2095 O O . ASP A 1 268 ? 5.475 1.621 -31.411 1.00 80.25 268 ASP A O 1
ATOM 2099 N N . ALA A 1 269 ? 4.301 3.187 -30.315 1.00 81.31 269 ALA A N 1
ATOM 2100 C CA . ALA A 1 269 ? 4.965 2.993 -29.030 1.00 81.31 269 ALA A CA 1
ATOM 2101 C C . ALA A 1 269 ? 4.679 1.598 -28.451 1.00 81.31 269 ALA A C 1
ATOM 2103 O O . ALA A 1 269 ? 5.593 0.937 -27.957 1.00 81.31 269 ALA A O 1
ATOM 2104 N N . LEU A 1 270 ? 3.436 1.113 -28.557 1.00 84.31 270 LEU A N 1
ATOM 2105 C CA . LEU A 1 270 ? 3.069 -0.241 -28.134 1.00 84.31 270 LEU A CA 1
ATOM 2106 C C . LEU A 1 270 ? 3.794 -1.315 -28.957 1.00 84.31 270 LEU A C 1
ATOM 2108 O O . LEU A 1 270 ? 4.300 -2.295 -28.399 1.00 84.31 270 LEU A O 1
ATOM 2112 N N . LYS A 1 271 ? 3.865 -1.128 -30.279 1.00 85.69 271 LYS A N 1
ATOM 2113 C CA . LYS A 1 271 ? 4.604 -2.025 -31.170 1.00 85.69 271 LYS A CA 1
ATOM 2114 C C . LYS A 1 271 ? 6.088 -2.043 -30.813 1.00 85.69 271 LYS A C 1
ATOM 2116 O O . LYS A 1 271 ? 6.652 -3.116 -30.620 1.00 85.69 271 LYS A O 1
ATOM 2121 N N . TYR A 1 272 ? 6.684 -0.868 -30.629 1.00 89.25 272 TYR A N 1
ATOM 2122 C CA . TYR A 1 272 ? 8.082 -0.721 -30.236 1.00 89.25 272 TYR A CA 1
ATOM 2123 C C . TYR A 1 272 ? 8.388 -1.407 -28.895 1.00 89.25 272 TYR A C 1
ATOM 2125 O O . TYR A 1 272 ? 9.359 -2.155 -28.792 1.00 89.25 272 TYR A O 1
ATOM 2133 N N . LEU A 1 273 ? 7.532 -1.222 -27.884 1.00 89.19 273 LEU A N 1
ATOM 2134 C CA . LEU A 1 273 ? 7.657 -1.888 -26.583 1.00 89.19 273 LEU A CA 1
ATOM 2135 C C . LEU A 1 273 ? 7.609 -3.418 -26.713 1.00 89.19 273 LEU A C 1
ATOM 2137 O O . LEU A 1 273 ? 8.402 -4.117 -26.079 1.00 89.19 273 LEU A O 1
ATOM 2141 N N . SER A 1 274 ? 6.710 -3.932 -27.555 1.00 87.00 274 SER A N 1
ATOM 2142 C CA . SER A 1 274 ? 6.549 -5.370 -27.799 1.00 87.00 274 SER A CA 1
ATOM 2143 C C . SER A 1 274 ? 7.767 -5.965 -28.511 1.00 87.00 274 SER A C 1
ATOM 2145 O O . SER A 1 274 ? 8.306 -6.984 -28.075 1.00 87.00 274 SER A O 1
ATOM 2147 N N . ASP A 1 275 ? 8.243 -5.303 -29.568 1.00 91.38 275 ASP A N 1
ATOM 2148 C CA . ASP A 1 275 ? 9.414 -5.727 -30.339 1.00 91.38 275 ASP A CA 1
ATOM 2149 C C . ASP A 1 275 ? 10.686 -5.700 -29.482 1.00 91.38 275 ASP A C 1
ATOM 2151 O O . ASP A 1 275 ? 11.498 -6.636 -29.524 1.00 91.38 275 ASP A O 1
ATOM 2155 N N . TRP A 1 276 ? 10.836 -4.664 -28.651 1.00 95.50 276 TRP A N 1
ATOM 2156 C CA . TRP A 1 276 ? 11.916 -4.574 -27.677 1.00 95.50 276 TRP A CA 1
ATOM 2157 C C . TRP A 1 276 ? 11.858 -5.724 -26.671 1.00 95.50 276 TRP A C 1
ATOM 2159 O O . TRP A 1 276 ? 12.861 -6.411 -26.490 1.00 95.50 276 TRP A O 1
ATOM 2169 N N . TYR A 1 277 ? 10.696 -5.993 -26.065 1.00 90.06 277 TYR A N 1
ATOM 2170 C CA . TYR A 1 277 ? 10.549 -7.061 -25.072 1.00 90.06 277 TYR A CA 1
ATOM 2171 C C . TYR A 1 277 ? 10.889 -8.437 -25.657 1.00 90.06 277 TYR A C 1
ATOM 2173 O O . TYR A 1 277 ? 11.688 -9.179 -25.083 1.00 90.06 277 TYR A O 1
ATOM 2181 N N . ILE A 1 278 ? 10.356 -8.753 -26.844 1.00 92.31 278 ILE A N 1
ATOM 2182 C CA . ILE A 1 278 ? 10.658 -10.002 -27.559 1.00 92.31 278 ILE A CA 1
ATOM 2183 C C . ILE A 1 278 ? 12.164 -10.118 -27.822 1.00 92.31 278 ILE A C 1
ATOM 2185 O O . ILE A 1 278 ? 12.751 -11.185 -27.632 1.00 92.31 278 ILE A O 1
ATOM 2189 N N . SER A 1 279 ? 12.802 -9.031 -28.253 1.00 94.69 279 SER A N 1
ATOM 2190 C CA . SER A 1 279 ? 14.240 -9.003 -28.534 1.00 94.69 279 SER A CA 1
ATOM 2191 C C . SER A 1 279 ? 15.078 -9.155 -27.263 1.00 94.69 279 SER A C 1
ATOM 2193 O O . SER A 1 279 ? 16.062 -9.897 -27.256 1.00 94.69 279 SER A O 1
ATOM 2195 N N . ALA A 1 280 ? 14.668 -8.506 -26.174 1.00 92.62 280 ALA A N 1
ATOM 2196 C CA . ALA A 1 280 ? 15.334 -8.549 -24.882 1.00 92.62 280 ALA A CA 1
ATOM 2197 C C . ALA A 1 280 ? 15.299 -9.959 -24.275 1.00 92.62 280 ALA A C 1
ATOM 2199 O O . ALA A 1 280 ? 16.347 -10.471 -23.881 1.00 92.62 280 ALA A O 1
ATOM 2200 N N . VAL A 1 281 ? 14.136 -10.623 -24.286 1.00 91.38 281 VAL A N 1
ATOM 2201 C CA . VAL A 1 281 ? 13.982 -12.008 -23.807 1.00 91.38 281 VAL A CA 1
ATOM 2202 C C . VAL A 1 281 ? 14.740 -12.996 -24.697 1.00 91.38 281 VAL A C 1
ATOM 2204 O O . VAL A 1 281 ? 15.389 -13.906 -24.189 1.00 91.38 281 VAL A O 1
ATOM 2207 N N . LYS A 1 282 ? 14.741 -12.809 -26.025 1.00 94.00 282 LYS A N 1
ATOM 2208 C CA . LYS A 1 282 ? 15.553 -13.645 -26.931 1.00 94.00 282 LYS A CA 1
ATOM 2209 C C . LYS A 1 282 ? 17.051 -13.518 -26.653 1.00 94.00 282 LYS A C 1
ATOM 2211 O O . LYS A 1 282 ? 17.764 -14.515 -26.700 1.00 94.00 282 LYS A O 1
ATOM 2216 N N . LYS A 1 283 ? 17.530 -12.299 -26.392 1.00 94.56 283 LYS A N 1
ATOM 2217 C CA . LYS A 1 283 ? 18.945 -12.025 -26.106 1.00 94.56 283 LYS A CA 1
ATOM 2218 C C . LYS A 1 283 ? 19.353 -12.525 -24.722 1.00 94.56 283 LYS A C 1
ATOM 2220 O O . LYS A 1 283 ? 20.466 -13.013 -24.553 1.00 94.56 283 LYS A O 1
ATOM 2225 N N . ASN A 1 284 ? 18.470 -12.377 -23.741 1.00 92.31 284 ASN A N 1
ATOM 2226 C CA . ASN A 1 284 ? 18.689 -12.815 -22.376 1.00 92.31 284 ASN A CA 1
ATOM 2227 C C . ASN A 1 284 ? 17.382 -13.377 -21.785 1.00 92.31 284 ASN A C 1
ATOM 2229 O O . ASN A 1 284 ? 16.576 -12.608 -21.256 1.00 92.31 284 ASN A O 1
ATOM 2233 N N . PRO A 1 285 ? 17.180 -14.707 -21.826 1.00 92.19 285 PRO A N 1
ATOM 2234 C CA . PRO A 1 285 ? 15.952 -15.336 -21.340 1.00 92.19 285 PRO A CA 1
ATOM 2235 C C . PRO A 1 285 ? 15.636 -15.066 -19.865 1.00 92.19 285 PRO A C 1
ATOM 2237 O O . PRO A 1 285 ? 14.471 -15.091 -19.488 1.00 92.19 285 PRO A O 1
ATOM 2240 N N . SER A 1 286 ? 16.645 -14.767 -19.039 1.00 90.81 286 SER A N 1
ATOM 2241 C CA . SER A 1 286 ? 16.472 -14.460 -17.613 1.00 90.81 286 SER A CA 1
ATOM 2242 C C . SER A 1 286 ? 16.370 -12.961 -17.317 1.00 90.81 286 SER A C 1
ATOM 2244 O O . SER A 1 286 ? 16.424 -12.561 -16.157 1.00 90.81 286 SER A O 1
ATOM 2246 N N . ILE A 1 287 ? 16.237 -12.095 -18.332 1.00 88.19 287 ILE A N 1
ATOM 2247 C CA . ILE A 1 287 ? 16.191 -10.637 -18.123 1.00 88.19 287 ILE A CA 1
ATOM 2248 C C . ILE A 1 287 ? 15.033 -10.207 -17.216 1.00 88.19 287 ILE A C 1
ATOM 2250 O O . ILE A 1 287 ? 15.205 -9.288 -16.416 1.00 88.19 287 ILE A O 1
ATOM 2254 N N . VAL A 1 288 ? 13.896 -10.902 -17.311 1.00 85.50 288 VAL A N 1
ATOM 2255 C CA . VAL A 1 288 ? 12.728 -10.683 -16.450 1.00 85.50 288 VAL A CA 1
ATOM 2256 C C . VAL A 1 288 ? 13.083 -11.048 -15.010 1.00 85.50 288 VAL A C 1
ATOM 2258 O O . VAL A 1 288 ? 13.031 -10.178 -14.147 1.00 85.50 288 VAL A O 1
ATOM 2261 N N . ASP A 1 289 ? 13.593 -12.260 -14.769 1.00 86.44 289 ASP A N 1
ATOM 2262 C CA . ASP A 1 289 ? 14.028 -12.693 -13.433 1.00 86.44 289 ASP A CA 1
ATOM 2263 C C . ASP A 1 289 ? 15.070 -11.743 -12.825 1.00 86.44 289 ASP A C 1
ATOM 2265 O O . ASP A 1 289 ? 15.045 -11.456 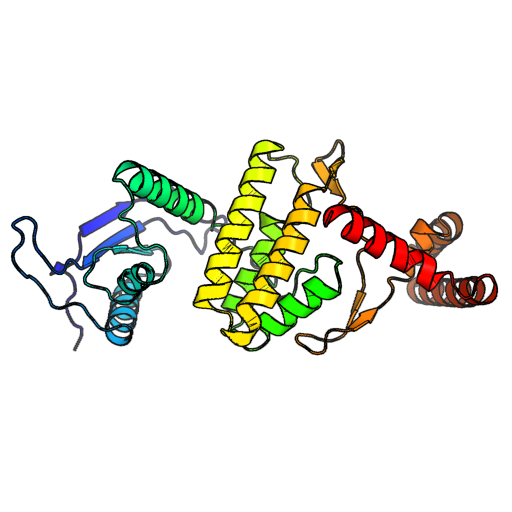-11.633 1.00 86.44 289 ASP A O 1
ATOM 2269 N N . ILE A 1 290 ? 16.011 -11.244 -13.633 1.00 86.69 290 ILE A N 1
ATOM 2270 C CA . ILE A 1 290 ? 17.042 -10.296 -13.190 1.00 86.69 290 ILE A CA 1
ATOM 2271 C C . ILE A 1 290 ? 16.413 -8.964 -12.772 1.00 86.69 290 ILE A C 1
ATOM 2273 O O . ILE A 1 290 ? 16.819 -8.386 -11.761 1.00 86.69 290 ILE A O 1
ATOM 2277 N N . TYR A 1 291 ? 15.451 -8.463 -13.546 1.00 84.56 291 TYR A N 1
ATOM 2278 C CA . TYR A 1 291 ? 14.736 -7.231 -13.232 1.00 84.56 291 TYR A CA 1
ATOM 2279 C C . TYR A 1 291 ? 13.904 -7.369 -11.949 1.00 84.56 291 TYR A C 1
ATOM 2281 O O . TYR A 1 291 ? 13.957 -6.490 -11.086 1.00 84.56 291 TYR A O 1
ATOM 2289 N N . GLU A 1 292 ? 13.186 -8.481 -11.796 1.00 81.56 292 GLU A N 1
ATOM 2290 C CA . GLU A 1 292 ? 12.299 -8.738 -10.657 1.00 81.56 292 GLU A CA 1
ATOM 2291 C C . GLU A 1 292 ? 13.089 -8.979 -9.367 1.00 81.56 292 GLU A C 1
ATOM 2293 O O . GLU A 1 292 ? 12.826 -8.342 -8.340 1.00 81.56 292 GLU A O 1
ATOM 2298 N N . ARG A 1 293 ? 14.154 -9.789 -9.443 1.00 82.69 293 ARG A N 1
ATOM 2299 C CA . ARG A 1 293 ? 15.007 -10.139 -8.299 1.00 82.69 293 ARG A CA 1
ATOM 2300 C C . ARG A 1 293 ? 15.649 -8.922 -7.635 1.00 82.69 293 ARG A C 1
ATOM 2302 O O . ARG A 1 293 ? 15.930 -8.972 -6.443 1.00 82.69 293 ARG A O 1
ATOM 2309 N N . ARG A 1 294 ? 15.862 -7.812 -8.354 1.00 77.19 294 ARG A N 1
ATOM 2310 C CA . ARG A 1 294 ? 16.389 -6.569 -7.756 1.00 77.19 294 ARG A CA 1
ATOM 2311 C C . ARG A 1 294 ? 15.472 -6.018 -6.664 1.00 77.19 294 ARG A C 1
ATOM 2313 O O . ARG A 1 294 ? 15.964 -5.672 -5.593 1.00 77.19 294 ARG A O 1
ATOM 2320 N N . SER A 1 295 ? 14.162 -5.966 -6.917 1.00 75.31 295 SER A N 1
ATOM 2321 C CA . SER A 1 295 ? 13.197 -5.493 -5.914 1.00 75.31 295 SER A CA 1
ATOM 2322 C C . SER A 1 295 ? 13.100 -6.477 -4.749 1.00 75.31 295 SER A C 1
ATOM 2324 O O . SER A 1 295 ? 13.096 -6.064 -3.593 1.00 75.31 295 SER A O 1
ATOM 2326 N N . GLU A 1 296 ? 13.106 -7.782 -5.030 1.00 78.56 296 GLU A N 1
ATOM 2327 C CA . GLU A 1 296 ? 13.065 -8.817 -3.989 1.00 78.56 296 GLU A CA 1
ATOM 2328 C C . GLU A 1 296 ? 14.304 -8.803 -3.089 1.00 78.56 296 GLU A C 1
ATOM 2330 O O . GLU A 1 296 ? 14.182 -8.931 -1.871 1.00 78.56 296 GLU A O 1
ATOM 2335 N N . GLN A 1 297 ? 15.495 -8.625 -3.666 1.00 81.12 297 GLN A N 1
ATOM 2336 C CA . GLN A 1 297 ? 16.750 -8.517 -2.923 1.00 81.12 297 GLN A CA 1
ATOM 2337 C C . GLN A 1 297 ? 16.781 -7.260 -2.061 1.00 81.12 297 GLN A C 1
ATOM 2339 O O . GLN A 1 297 ? 17.163 -7.345 -0.897 1.00 81.12 297 GLN A O 1
ATOM 2344 N N . TYR A 1 298 ? 16.341 -6.121 -2.604 1.00 79.62 298 TYR A N 1
ATOM 2345 C CA . TYR A 1 298 ? 16.230 -4.880 -1.845 1.00 79.62 298 TYR A CA 1
ATOM 2346 C C . TYR A 1 298 ? 15.286 -5.050 -0.646 1.00 79.62 298 TYR A C 1
ATOM 2348 O O . TYR A 1 298 ? 15.689 -4.813 0.487 1.00 79.62 298 TYR A O 1
ATOM 2356 N N . VAL A 1 299 ? 14.077 -5.579 -0.861 1.00 79.75 299 VAL A N 1
ATOM 2357 C CA . VAL A 1 299 ? 13.105 -5.830 0.218 1.00 79.75 299 VAL A CA 1
ATOM 2358 C C . VAL A 1 299 ? 13.621 -6.859 1.227 1.00 79.75 299 VAL A C 1
ATOM 2360 O O . VAL A 1 299 ? 13.413 -6.703 2.427 1.00 79.75 299 VAL A O 1
ATOM 2363 N N . SER A 1 300 ? 14.311 -7.907 0.772 1.00 78.25 300 SER A N 1
ATOM 2364 C CA . SER A 1 300 ? 14.891 -8.922 1.661 1.00 78.25 300 SER A CA 1
ATOM 2365 C C . SER A 1 300 ? 16.014 -8.352 2.526 1.00 78.25 300 SER A C 1
ATOM 2367 O O . SER A 1 300 ? 16.122 -8.722 3.691 1.00 78.25 300 SER A O 1
ATOM 2369 N N . ALA A 1 301 ? 16.811 -7.420 1.996 1.00 79.50 301 ALA A N 1
ATOM 2370 C CA . ALA A 1 301 ? 17.833 -6.720 2.767 1.00 79.50 301 ALA A CA 1
ATOM 2371 C C . ALA A 1 301 ? 17.235 -5.827 3.867 1.00 79.50 301 ALA A C 1
ATOM 2373 O O . ALA A 1 301 ? 17.876 -5.642 4.890 1.00 79.50 301 ALA A O 1
ATOM 2374 N N . LEU A 1 302 ? 16.004 -5.330 3.696 1.00 74.25 302 LEU A N 1
ATOM 2375 C CA . LEU A 1 302 ? 15.284 -4.563 4.723 1.00 74.25 302 LEU A CA 1
ATOM 2376 C C . LEU A 1 302 ? 14.675 -5.434 5.840 1.00 74.25 302 LEU A C 1
ATOM 2378 O O . LEU A 1 302 ? 14.150 -4.897 6.816 1.00 74.25 302 LEU A O 1
ATOM 2382 N N . ARG A 1 303 ? 14.667 -6.766 5.683 1.00 62.16 303 ARG A N 1
ATOM 2383 C CA . ARG A 1 303 ? 14.115 -7.711 6.673 1.00 62.16 303 ARG A CA 1
ATOM 2384 C C . ARG A 1 303 ? 15.148 -8.216 7.685 1.00 62.16 303 ARG A C 1
ATOM 2386 O O . ARG A 1 303 ? 14.723 -8.748 8.710 1.00 62.16 303 ARG A O 1
ATOM 2393 N N . ASN A 1 304 ? 16.438 -8.072 7.382 1.00 48.06 304 ASN A N 1
ATOM 2394 C CA . ASN A 1 304 ? 17.571 -8.476 8.222 1.00 48.06 304 ASN A CA 1
ATOM 2395 C C . ASN A 1 304 ? 18.137 -7.277 8.983 1.00 48.06 304 ASN A C 1
ATOM 2397 O O . ASN A 1 304 ? 18.686 -7.512 10.079 1.00 48.06 304 ASN A O 1
#

Foldseek 3Di:
DQDDQVVFWPDKDFDDWDDPDPVQTAGMETEGEDAQADPVRDGDDAQDDQVRLVVVVCSVPVVDDSNYHYYYYYDSHVVVVVVPDDDDPDDDDPVRVVVVVVVVVVLVVVPDDPDPPQLLPADDLLPQQLSQLQQQQCVPFDSVLSSLLRCLLDPQQQDFFCQPHDLVVNLVSLVSSLVSQLVSLVPTGDPVSSVSNSVSSVLSSLLSNCWDADPRRGTDSQHDPWDWDDTHNPIDTDHPLLVLCCVVPVPLNVVLVVQCPDDVSPVVSVVSSVVVVVVVCVVPVCSSVVNNVSNVVVSVVSVD

Nearest PDB structures (foldseek):
  6pv4-assembly3_C  TM=2.413E-01  e=2.202E+00  Clostridium perfringens ATCC 13124
  6pv4-assembly4_D  TM=2.430E-01  e=3.036E+00  Clostridium perfringens ATCC 13124
  6f1u-assembly1_f  TM=2.010E-01  e=9.851E+00  Homo sapiens

Sequence (304 aa):
MSLNYNQFYQGTQQIQNYGSDMALKKDTLVKYEFSTTDKDGNKVMDKMSKEETIQVMNDITAQYGDNVIVEFSGDGLAALADFKKGIMDRPLSQEELEEKAAKDAAFQKDIIHFDRSVSYLPEYSGIFSADKAVAAAVEKSSKKEQAYVYNIIRQNFLIENSSSMTEEERQANISLGMEKAEYAAENFISDGNRKSFLTAMESIAKLARAGKSDSNGNMDYGVNKPSYLGHGSSLVYTTNTVDMMRRMDSSAYEEFQKIGSRKDGALDALKYLSDWYISAVKKNPSIVDIYERRSEQYVSALRN